Protein AF-A0A0W8CXQ5-F1 (afdb_monomer_lite)

Foldseek 3Di:
DDALLVLVVQQCVQLVVAPVPDGSNPDDDDDDDDPLDDDDPDHHGLVVLVPDDDPDPSSVVSSVSVVVDDDDDDDDDDPPNPPPLVVVLVVLSPDDDPDDAPDPDHDPVNCVVDDSPDVVSVVSVDDDDDPVNCVVDVCCLVPDDDDDDDLLVVLVSQVVSLVVVCVVVVWDKDKDFADDPDDDDPVVVVVQPDCVVCSSRMDIDTPPDDDPD

Structure (mmCIF, N/CA/C/O backbone):
data_AF-A0A0W8CXQ5-F1
#
_entry.id   AF-A0A0W8CXQ5-F1
#
loop_
_atom_site.group_PDB
_atom_site.id
_atom_site.type_symbol
_atom_site.label_atom_id
_atom_site.label_alt_id
_atom_site.label_comp_id
_atom_site.label_asym_id
_atom_site.label_entity_id
_atom_site.label_seq_id
_atom_site.pdbx_PDB_ins_code
_atom_site.Cartn_x
_atom_site.Cartn_y
_atom_site.Cartn_z
_atom_site.occupancy
_atom_site.B_iso_or_equiv
_atom_site.auth_seq_id
_atom_site.auth_comp_id
_atom_site.auth_asym_id
_atom_site.auth_atom_id
_atom_site.pdbx_PDB_model_num
ATOM 1 N N . MET A 1 1 ? 4.035 -2.117 -5.092 1.00 73.56 1 MET A N 1
ATOM 2 C CA . MET A 1 1 ? 5.153 -2.068 -4.117 1.00 73.56 1 MET A CA 1
ATOM 3 C C . MET A 1 1 ? 6.343 -2.938 -4.559 1.00 73.56 1 MET A C 1
ATOM 5 O O . MET A 1 1 ? 6.733 -3.847 -3.843 1.00 73.56 1 MET A O 1
ATOM 9 N N . LEU A 1 2 ? 6.949 -2.677 -5.725 1.00 80.50 2 LEU A N 1
ATOM 10 C CA . LEU A 1 2 ? 8.146 -3.404 -6.180 1.00 80.50 2 LEU A CA 1
ATOM 11 C C . LEU A 1 2 ? 9.314 -2.427 -6.336 1.00 80.50 2 LEU A C 1
ATOM 13 O O . LEU A 1 2 ? 9.165 -1.378 -6.971 1.00 80.50 2 LEU A O 1
ATOM 17 N N . CYS A 1 3 ? 10.457 -2.762 -5.738 1.00 86.19 3 CYS A N 1
ATOM 18 C CA . CYS A 1 3 ? 11.693 -1.998 -5.887 1.00 86.19 3 CYS A CA 1
ATOM 19 C C . CYS A 1 3 ? 12.334 -2.293 -7.254 1.00 86.19 3 CYS A C 1
ATOM 21 O O . CYS A 1 3 ? 12.321 -3.432 -7.719 1.00 86.19 3 CYS A O 1
ATOM 23 N N . SER A 1 4 ? 12.916 -1.284 -7.901 1.00 86.25 4 SER A N 1
ATOM 24 C CA . SER A 1 4 ? 13.545 -1.406 -9.224 1.00 86.25 4 SER A CA 1
ATOM 25 C C . SER A 1 4 ? 14.651 -2.467 -9.275 1.00 86.25 4 SER A C 1
ATOM 27 O O . SER A 1 4 ? 14.767 -3.194 -10.261 1.00 86.25 4 SER A O 1
ATOM 29 N N . ALA A 1 5 ? 15.415 -2.616 -8.189 1.00 88.44 5 ALA A N 1
ATOM 30 C CA . ALA A 1 5 ? 16.475 -3.616 -8.078 1.00 88.44 5 ALA A CA 1
ATOM 31 C C . ALA A 1 5 ? 15.941 -5.058 -8.149 1.00 88.44 5 ALA A C 1
ATOM 33 O O . ALA A 1 5 ? 16.614 -5.937 -8.686 1.00 88.44 5 ALA A O 1
ATOM 34 N N . TYR A 1 6 ? 14.716 -5.304 -7.673 1.00 90.38 6 TYR A N 1
ATOM 35 C CA . TYR A 1 6 ? 14.116 -6.639 -7.722 1.00 90.38 6 TYR A CA 1
ATOM 36 C C . TYR A 1 6 ? 13.826 -7.093 -9.152 1.00 90.38 6 TYR A C 1
ATOM 38 O O . TYR A 1 6 ? 13.984 -8.273 -9.449 1.00 90.38 6 TYR A O 1
ATOM 46 N N . LEU A 1 7 ? 13.451 -6.175 -10.050 1.00 90.56 7 LEU A N 1
ATOM 47 C CA . LEU A 1 7 ? 13.191 -6.527 -11.447 1.00 90.56 7 LEU A CA 1
ATOM 48 C C . LEU A 1 7 ? 14.469 -7.028 -12.139 1.00 90.56 7 LEU A C 1
ATOM 50 O O . LEU A 1 7 ? 14.432 -8.021 -12.863 1.00 90.56 7 LEU A O 1
ATOM 54 N N . LEU A 1 8 ? 15.606 -6.383 -11.863 1.00 92.62 8 LEU A N 1
ATOM 55 C CA . LEU A 1 8 ? 16.913 -6.825 -12.354 1.00 92.62 8 LEU A CA 1
ATOM 56 C C . LEU A 1 8 ? 17.364 -8.136 -11.734 1.00 92.62 8 LEU A C 1
ATOM 58 O O . LEU A 1 8 ? 17.940 -8.969 -12.431 1.00 92.62 8 LEU A O 1
ATOM 62 N N . LEU A 1 9 ? 17.133 -8.309 -10.432 1.00 93.81 9 LEU A N 1
ATOM 63 C CA . LEU A 1 9 ? 17.477 -9.544 -9.743 1.00 93.81 9 LEU A CA 1
ATOM 64 C C . LEU A 1 9 ? 16.698 -10.715 -10.348 1.00 93.81 9 LEU A C 1
ATOM 66 O O . LEU A 1 9 ? 17.294 -11.745 -10.654 1.00 93.81 9 LEU A O 1
ATOM 70 N N . LEU A 1 10 ? 15.395 -10.530 -10.576 1.00 94.44 10 LEU A N 1
ATOM 71 C CA . LEU A 1 10 ? 14.534 -11.521 -11.213 1.00 94.44 10 LEU A CA 1
ATOM 72 C C . LEU A 1 10 ? 15.038 -11.873 -12.616 1.00 94.44 10 LEU A C 1
ATOM 74 O O . LEU A 1 10 ? 15.234 -13.044 -12.928 1.00 94.44 10 LEU A O 1
ATOM 78 N N . ASP A 1 11 ? 15.304 -10.865 -13.443 1.00 95.31 11 ASP A N 1
ATOM 79 C CA . ASP A 1 11 ? 15.821 -11.054 -14.797 1.00 95.31 11 ASP A CA 1
ATOM 80 C C . ASP A 1 11 ? 17.182 -11.763 -14.814 1.00 95.31 11 ASP A C 1
ATOM 82 O O . ASP A 1 11 ? 17.360 -12.741 -15.539 1.00 95.31 11 ASP A O 1
ATOM 86 N N . THR A 1 12 ? 18.117 -11.339 -13.963 1.00 95.19 12 THR A N 1
ATOM 87 C CA . THR A 1 12 ? 19.442 -11.963 -13.824 1.00 95.19 12 THR A CA 1
ATOM 88 C C . THR A 1 12 ? 19.328 -13.428 -13.410 1.00 95.19 12 THR A C 1
ATOM 90 O O . THR A 1 12 ? 19.967 -14.294 -14.008 1.00 95.19 12 THR A O 1
ATOM 93 N N . ARG A 1 13 ? 18.487 -13.730 -12.413 1.00 96.56 13 ARG A N 1
ATOM 94 C CA . ARG A 1 13 ? 18.284 -15.104 -11.936 1.00 96.56 13 ARG A CA 1
ATOM 95 C C . ARG A 1 13 ? 17.663 -15.989 -13.011 1.00 96.56 13 ARG A C 1
ATOM 97 O O . ARG A 1 13 ? 18.140 -17.098 -13.224 1.00 96.56 13 ARG A O 1
ATOM 104 N N . LEU A 1 14 ? 16.655 -15.499 -13.729 1.00 97.12 14 LEU A N 1
ATOM 105 C CA . LEU A 1 14 ? 16.012 -16.273 -14.791 1.00 97.12 14 LEU A CA 1
ATOM 106 C C . LEU A 1 14 ? 16.933 -16.483 -15.999 1.00 97.12 14 LEU A C 1
ATOM 108 O O . LEU A 1 14 ? 16.924 -17.565 -16.585 1.00 97.12 14 LEU A O 1
ATOM 112 N N . ARG A 1 15 ? 17.771 -15.498 -16.342 1.00 97.12 15 ARG A N 1
ATOM 113 C CA . ARG A 1 15 ? 18.807 -15.640 -17.376 1.00 97.12 15 ARG A CA 1
ATOM 114 C C . ARG A 1 15 ? 19.867 -16.677 -17.007 1.00 97.12 15 ARG A C 1
ATOM 116 O O . ARG A 1 15 ? 20.302 -17.411 -17.886 1.00 97.12 15 ARG A O 1
ATOM 123 N N . ALA A 1 16 ? 20.245 -16.762 -15.732 1.00 96.88 16 ALA A N 1
ATOM 124 C CA . ALA A 1 16 ? 21.203 -17.757 -15.252 1.00 96.88 16 ALA A CA 1
ATOM 125 C C . ALA A 1 16 ? 20.648 -19.195 -15.272 1.00 96.88 16 ALA A C 1
ATOM 127 O O . ALA A 1 16 ? 21.409 -20.131 -15.482 1.00 96.88 16 ALA A O 1
ATOM 128 N N . ILE A 1 17 ? 19.341 -19.369 -15.050 1.00 97.00 17 ILE A N 1
ATOM 129 C CA . ILE A 1 17 ? 18.695 -20.692 -14.978 1.00 97.00 17 ILE A CA 1
ATOM 130 C C . ILE A 1 17 ? 18.254 -21.194 -16.359 1.00 97.00 17 ILE A C 1
ATOM 132 O O . ILE A 1 17 ? 18.325 -22.388 -16.633 1.00 97.00 17 ILE A O 1
ATOM 136 N N . TYR A 1 18 ? 17.751 -20.298 -17.212 1.00 96.94 18 TYR A N 1
ATOM 137 C CA . TYR A 1 18 ? 17.162 -20.655 -18.502 1.00 96.94 18 TYR A CA 1
ATOM 138 C C . TYR A 1 18 ? 18.067 -20.220 -19.664 1.00 96.94 18 TYR A C 1
ATOM 140 O O . TYR A 1 18 ? 19.066 -20.870 -19.950 1.00 96.94 18 TYR A O 1
ATOM 148 N N . ARG A 1 19 ? 17.719 -19.136 -20.371 1.00 94.44 19 ARG A N 1
ATOM 149 C CA . ARG A 1 19 ? 18.468 -18.639 -21.536 1.00 94.44 19 ARG A CA 1
ATOM 150 C C . ARG A 1 19 ? 19.158 -17.318 -21.210 1.00 94.44 19 ARG A C 1
ATOM 152 O O . ARG A 1 19 ? 18.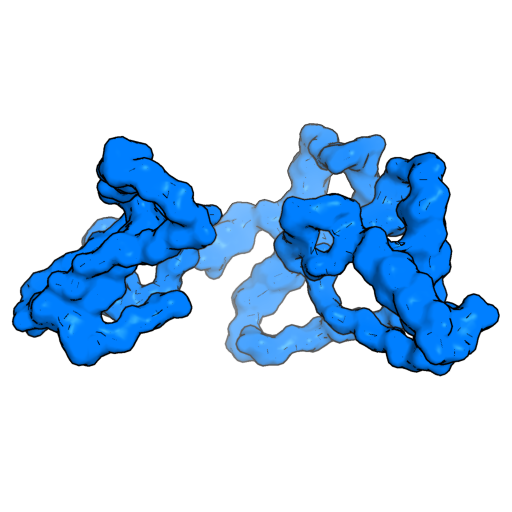498 -16.294 -21.058 1.00 94.44 19 ARG A O 1
ATOM 159 N N . ASN A 1 20 ? 20.485 -17.323 -21.146 1.00 93.62 20 ASN A N 1
ATOM 160 C CA . ASN A 1 20 ? 21.272 -16.164 -20.709 1.00 93.62 20 ASN A CA 1
ATOM 161 C C . ASN A 1 20 ? 21.200 -14.940 -21.649 1.00 93.62 20 ASN A C 1
ATOM 163 O O . ASN A 1 20 ? 21.460 -13.817 -21.216 1.00 93.62 20 ASN A O 1
ATOM 167 N N . ASN A 1 21 ? 20.816 -15.145 -22.909 1.00 94.50 21 ASN A N 1
ATOM 168 C CA . ASN A 1 21 ? 20.779 -14.134 -23.964 1.00 94.50 21 ASN A CA 1
ATOM 169 C C . ASN A 1 21 ? 19.396 -13.497 -24.179 1.00 94.50 21 ASN A C 1
ATOM 171 O O . ASN A 1 21 ? 19.279 -12.547 -24.952 1.00 94.50 21 ASN A O 1
ATOM 175 N N . LEU A 1 22 ? 18.349 -13.989 -23.509 1.00 94.75 22 LEU A N 1
ATOM 176 C CA . LEU A 1 22 ? 16.989 -13.460 -23.630 1.00 94.75 22 LEU A CA 1
ATOM 177 C C . LEU A 1 22 ? 16.539 -12.800 -22.321 1.00 94.75 22 LEU A C 1
ATOM 179 O O . LEU A 1 22 ? 16.846 -13.325 -21.250 1.00 94.75 22 LEU A O 1
ATOM 183 N N . PRO A 1 23 ? 15.772 -11.691 -22.364 1.00 94.12 23 PRO A N 1
ATOM 184 C CA . PRO A 1 23 ? 15.159 -11.123 -21.164 1.00 94.12 23 PRO A CA 1
ATOM 185 C C . PRO A 1 23 ? 14.386 -12.185 -20.376 1.00 94.12 23 PRO A C 1
ATOM 187 O O . PRO A 1 23 ? 13.691 -13.017 -20.963 1.00 94.12 23 PRO A O 1
ATOM 190 N N . PHE A 1 24 ? 14.540 -12.170 -19.055 1.00 96.44 24 PHE A N 1
ATOM 191 C CA . PHE A 1 24 ? 13.935 -13.108 -18.111 1.00 96.44 24 PHE A CA 1
ATOM 192 C C . PHE A 1 24 ? 14.131 -14.582 -18.494 1.00 96.44 24 PHE A C 1
ATOM 194 O O . PHE A 1 24 ? 13.256 -15.418 -18.268 1.00 96.44 24 PHE A O 1
ATOM 201 N N . GLY A 1 25 ? 15.260 -14.925 -19.119 1.00 96.69 25 GLY A N 1
ATOM 202 C CA . GLY A 1 25 ? 15.525 -16.302 -19.522 1.00 96.69 25 GLY A CA 1
ATOM 203 C C . GLY A 1 25 ? 14.651 -16.801 -20.677 1.00 96.69 25 GLY A C 1
ATOM 204 O O . GLY A 1 25 ? 14.535 -18.011 -20.866 1.00 96.69 25 GLY A O 1
ATOM 205 N N . GLY A 1 26 ? 14.002 -15.898 -21.421 1.00 96.06 26 GLY A N 1
ATOM 206 C CA . GLY A 1 26 ? 13.018 -16.233 -22.455 1.00 96.06 26 GLY A CA 1
ATOM 207 C C . GLY A 1 26 ? 11.622 -16.552 -21.910 1.00 96.06 26 GLY A C 1
ATOM 208 O O . GLY A 1 26 ? 10.801 -17.105 -22.638 1.00 96.06 26 GLY A O 1
ATOM 209 N N . ARG A 1 27 ? 11.344 -16.241 -20.638 1.00 95.62 27 ARG A N 1
ATOM 210 C CA . ARG A 1 27 ? 10.014 -16.395 -20.039 1.00 95.62 27 ARG A CA 1
ATOM 211 C C . ARG A 1 27 ? 9.157 -15.160 -20.296 1.00 95.62 27 ARG A C 1
ATOM 213 O O . ARG A 1 27 ? 9.635 -14.032 -20.197 1.00 95.62 27 ARG A O 1
ATOM 220 N N . SER A 1 28 ? 7.874 -15.381 -20.559 1.00 93.81 28 SER A N 1
ATOM 221 C CA . SER A 1 28 ? 6.883 -14.309 -20.563 1.00 93.81 28 SER A CA 1
ATOM 222 C C . SER A 1 28 ? 6.648 -13.828 -19.135 1.00 93.81 28 SER A C 1
ATOM 224 O O . SER A 1 28 ? 6.375 -14.631 -18.244 1.00 93.81 28 SER A O 1
ATOM 226 N N . VAL A 1 29 ? 6.750 -12.518 -18.919 1.00 93.38 29 VAL A N 1
ATOM 227 C CA . VAL A 1 29 ? 6.526 -11.886 -17.616 1.00 93.38 29 VAL A CA 1
ATOM 228 C C . VAL A 1 29 ? 5.371 -10.908 -17.743 1.00 93.38 29 VAL A C 1
ATOM 230 O O . VAL A 1 29 ? 5.378 -10.047 -18.620 1.00 93.38 29 VAL A O 1
ATOM 233 N N . ILE A 1 30 ? 4.397 -11.027 -16.844 1.00 93.50 30 ILE A N 1
ATOM 234 C CA . ILE A 1 30 ? 3.282 -10.090 -16.717 1.00 93.50 30 ILE A CA 1
ATOM 235 C C . ILE A 1 30 ? 3.437 -9.380 -15.377 1.00 93.50 30 ILE A C 1
ATOM 237 O O . ILE A 1 30 ? 3.476 -10.018 -14.326 1.00 93.50 30 ILE A O 1
ATOM 241 N N . LEU A 1 31 ? 3.541 -8.054 -15.420 1.00 90.56 31 LEU A N 1
ATOM 242 C CA . LEU A 1 31 ? 3.528 -7.212 -14.230 1.00 90.56 31 LEU A CA 1
ATOM 243 C C . LEU A 1 31 ? 2.123 -6.633 -14.073 1.00 90.56 31 LEU A C 1
ATOM 245 O O . LEU A 1 31 ? 1.661 -5.892 -14.934 1.00 90.56 31 LEU A O 1
ATOM 249 N N . CYS A 1 32 ? 1.459 -6.962 -12.968 1.00 90.94 32 CYS A N 1
ATOM 250 C CA . CYS A 1 32 ? 0.137 -6.447 -12.633 1.00 90.94 32 CYS A CA 1
ATOM 251 C C . CYS A 1 32 ? 0.190 -5.741 -11.278 1.00 90.94 32 CYS A C 1
ATOM 253 O O . CYS A 1 32 ? 0.787 -6.244 -10.324 1.00 90.94 32 CYS A O 1
ATOM 255 N N . GLY A 1 33 ? -0.429 -4.570 -11.188 1.00 88.81 33 GLY A N 1
ATOM 256 C CA . GLY A 1 33 ? -0.499 -3.813 -9.950 1.00 88.81 33 GLY A CA 1
ATOM 257 C C . GLY A 1 33 ? -0.968 -2.384 -10.164 1.00 88.81 33 GLY A C 1
ATOM 258 O O . GLY A 1 33 ? -1.279 -1.968 -11.276 1.00 88.81 33 GLY A O 1
ATOM 259 N N . ASP A 1 34 ? -0.987 -1.634 -9.069 1.00 87.19 34 ASP A N 1
ATOM 260 C CA . ASP A 1 34 ? -1.370 -0.230 -9.040 1.00 87.19 34 ASP A CA 1
ATOM 261 C C . ASP A 1 34 ? -0.195 0.607 -8.513 1.00 87.19 34 ASP A C 1
ATOM 263 O O . ASP A 1 34 ? 0.264 0.430 -7.381 1.00 87.19 34 ASP A O 1
ATOM 267 N N . PHE A 1 35 ? 0.328 1.496 -9.360 1.00 80.44 35 PHE A N 1
ATOM 268 C CA . PHE A 1 35 ? 1.480 2.346 -9.042 1.00 80.44 35 PHE A CA 1
ATOM 269 C C . PHE A 1 35 ? 1.125 3.566 -8.181 1.00 80.44 35 PHE A C 1
ATOM 271 O O . PHE A 1 35 ? 2.042 4.259 -7.741 1.00 80.44 35 PHE A O 1
ATOM 278 N N . LEU A 1 36 ? -0.165 3.800 -7.914 1.00 79.88 36 LEU A N 1
ATOM 279 C CA . LEU A 1 36 ? -0.647 4.799 -6.954 1.00 79.88 36 LEU A CA 1
ATOM 280 C C . LEU A 1 36 ? -0.754 4.250 -5.522 1.00 79.88 36 LEU A C 1
ATOM 282 O O . LEU A 1 36 ? -1.131 4.978 -4.607 1.00 79.88 36 LEU A O 1
ATOM 286 N N . GLN A 1 37 ? -0.422 2.975 -5.309 1.00 76.88 37 GLN A N 1
ATOM 287 C CA . GLN A 1 37 ? -0.338 2.389 -3.972 1.00 76.88 37 GLN A CA 1
ATOM 288 C C . GLN A 1 37 ? 0.817 2.982 -3.152 1.00 76.88 37 GLN A C 1
ATOM 290 O O . GLN A 1 37 ? 1.660 3.732 -3.650 1.00 76.88 37 GLN A O 1
ATOM 295 N N . LEU A 1 38 ? 0.873 2.586 -1.876 1.00 79.94 38 LEU A N 1
ATOM 296 C CA . LEU A 1 38 ? 1.955 2.934 -0.962 1.00 79.94 38 LEU A CA 1
ATOM 297 C C . LEU A 1 38 ? 3.333 2.722 -1.605 1.00 79.94 38 LEU A C 1
ATOM 299 O O . LEU A 1 38 ? 3.576 1.776 -2.368 1.00 79.94 38 LEU A O 1
ATOM 303 N N . LYS A 1 39 ? 4.248 3.635 -1.271 1.00 78.50 39 LYS A N 1
ATOM 304 C CA . LYS A 1 39 ? 5.639 3.567 -1.715 1.00 78.50 39 LYS A CA 1
ATOM 305 C C . LYS A 1 39 ? 6.279 2.264 -1.234 1.00 78.50 39 LYS A C 1
ATOM 307 O O . LYS A 1 39 ? 5.847 1.648 -0.264 1.00 78.50 39 LYS A O 1
ATOM 312 N N . VAL A 1 40 ? 7.338 1.853 -1.925 1.00 82.81 40 VAL A N 1
ATOM 313 C CA . VAL A 1 40 ? 8.184 0.758 -1.441 1.00 82.81 40 VAL A CA 1
ATOM 314 C C . VAL A 1 40 ? 8.757 1.120 -0.072 1.00 82.81 40 VAL A C 1
ATOM 316 O O . VAL A 1 40 ? 9.137 2.267 0.154 1.00 82.81 40 VAL A O 1
ATOM 319 N N . THR A 1 41 ? 8.820 0.142 0.828 1.00 82.00 41 THR A N 1
ATOM 320 C CA . THR A 1 41 ? 9.378 0.317 2.178 1.00 82.00 41 THR A CA 1
ATOM 321 C C . THR A 1 41 ? 10.886 0.551 2.156 1.00 82.00 41 THR A C 1
ATOM 323 O O . THR A 1 41 ? 11.422 1.193 3.050 1.00 82.00 41 THR A O 1
ATOM 326 N N . SER A 1 42 ? 11.575 0.055 1.125 1.00 81.44 42 SER A N 1
ATOM 327 C CA . SER A 1 42 ? 13.005 0.264 0.916 1.00 81.44 42 SER A CA 1
ATOM 328 C C . SER A 1 42 ? 13.355 0.298 -0.573 1.00 81.44 42 SER A C 1
ATOM 330 O O . SER A 1 42 ? 12.728 -0.372 -1.402 1.00 81.44 42 SER A O 1
ATOM 332 N N . GLY A 1 43 ? 14.381 1.081 -0.906 1.00 84.69 43 GLY A N 1
ATOM 333 C CA . GLY A 1 43 ? 14.888 1.259 -2.262 1.00 84.69 43 GLY A CA 1
ATOM 334 C C . GLY A 1 43 ? 14.061 2.219 -3.121 1.00 84.69 43 GLY A C 1
ATOM 335 O O . GLY A 1 43 ? 13.323 3.071 -2.631 1.00 84.69 43 GLY A O 1
ATOM 336 N N . ILE A 1 44 ? 14.223 2.101 -4.439 1.00 85.25 44 ILE A N 1
ATOM 337 C CA . ILE A 1 44 ? 13.585 2.983 -5.421 1.00 85.25 44 ILE A CA 1
ATOM 338 C C . ILE A 1 44 ? 12.364 2.276 -6.003 1.00 85.25 44 ILE A C 1
ATOM 340 O O . ILE A 1 44 ? 12.466 1.166 -6.523 1.00 85.25 44 ILE A O 1
ATOM 344 N N . ALA A 1 45 ? 11.200 2.924 -5.934 1.00 85.75 45 ALA A N 1
ATOM 345 C CA . ALA A 1 45 ? 9.981 2.403 -6.544 1.00 85.75 45 ALA A CA 1
ATOM 346 C C . ALA A 1 45 ? 10.154 2.240 -8.060 1.00 85.75 45 ALA A C 1
ATOM 348 O O . ALA A 1 45 ? 10.692 3.123 -8.729 1.00 85.75 45 ALA A O 1
ATOM 349 N N . LEU A 1 46 ? 9.639 1.142 -8.614 1.00 84.50 46 LEU A N 1
ATOM 350 C CA . LEU A 1 46 ? 9.794 0.831 -10.034 1.00 84.50 46 LEU A CA 1
ATOM 351 C C . LEU A 1 46 ? 9.294 1.955 -10.965 1.00 84.50 46 LEU A C 1
ATOM 353 O O . LEU A 1 46 ? 9.978 2.292 -11.922 1.00 84.50 46 LEU A O 1
ATOM 357 N N . CYS A 1 47 ? 8.159 2.594 -10.666 1.00 81.25 47 CYS A N 1
ATOM 358 C CA . CYS A 1 47 ? 7.651 3.721 -11.461 1.00 81.25 47 CYS A CA 1
ATOM 359 C C . CYS A 1 47 ? 8.550 4.969 -11.382 1.00 81.25 47 CYS A C 1
ATOM 361 O O . CYS A 1 47 ? 8.701 5.667 -12.388 1.00 81.25 47 CYS A O 1
ATOM 363 N N . LYS A 1 48 ? 9.215 5.205 -10.235 1.00 81.81 48 LYS A N 1
ATOM 364 C CA . LYS A 1 48 ? 10.152 6.328 -10.035 1.00 81.81 48 LYS A CA 1
ATOM 365 C C . LYS A 1 48 ? 11.303 6.295 -11.031 1.00 81.81 48 LYS A C 1
ATOM 367 O O . LYS A 1 48 ? 11.802 7.345 -11.436 1.00 81.81 48 LYS A O 1
ATOM 372 N N . MET A 1 49 ? 11.646 5.107 -11.525 1.00 83.00 49 MET A N 1
ATOM 373 C CA . MET A 1 49 ? 12.684 4.939 -12.527 1.00 83.00 49 MET A CA 1
ATOM 374 C C . MET A 1 49 ? 12.463 5.729 -13.804 1.00 83.00 49 MET A C 1
ATOM 376 O O . MET A 1 49 ? 13.454 6.070 -14.436 1.00 83.00 49 MET A O 1
ATOM 380 N N . PHE A 1 50 ? 11.234 6.044 -14.203 1.00 80.31 50 PHE A N 1
ATOM 381 C CA . PHE A 1 50 ? 11.010 6.784 -15.447 1.00 80.31 50 PHE A CA 1
ATOM 382 C C . PHE A 1 50 ? 11.257 8.282 -15.341 1.00 80.31 50 PHE A C 1
ATOM 384 O O . PHE A 1 50 ? 11.415 8.936 -16.376 1.00 80.31 50 PHE A O 1
ATOM 391 N N . TYR A 1 51 ? 11.270 8.818 -14.124 1.00 78.50 51 TYR A N 1
ATOM 392 C CA . TYR A 1 51 ? 11.285 10.257 -13.908 1.00 78.50 51 TYR A CA 1
ATOM 393 C C . TYR A 1 51 ? 12.326 10.768 -12.929 1.00 78.50 51 TYR A C 1
ATOM 395 O O . TYR A 1 51 ? 12.513 11.974 -12.860 1.00 78.50 51 TYR A O 1
ATOM 403 N N . MET A 1 52 ? 13.031 9.890 -12.223 1.00 77.88 52 MET A N 1
ATOM 404 C CA . MET A 1 52 ? 14.212 10.304 -11.474 1.00 77.88 52 MET A CA 1
ATOM 405 C C . MET A 1 52 ? 15.417 10.521 -12.389 1.00 77.88 52 MET A C 1
ATOM 407 O O . MET A 1 52 ? 15.641 9.751 -13.330 1.00 77.88 52 MET A O 1
ATOM 411 N N . ASP A 1 53 ? 16.263 11.475 -12.029 1.00 80.62 53 ASP A N 1
ATOM 412 C CA . ASP A 1 53 ? 17.622 11.533 -12.548 1.00 80.62 53 ASP A CA 1
ATOM 413 C C . ASP A 1 53 ? 18.500 10.542 -11.787 1.00 80.62 53 ASP A C 1
ATOM 415 O O . ASP A 1 53 ? 18.460 10.429 -10.561 1.00 80.62 53 ASP A O 1
ATOM 419 N N . THR A 1 54 ? 19.266 9.738 -12.519 1.00 81.25 54 THR A N 1
ATOM 420 C CA . THR A 1 54 ? 20.181 8.774 -11.912 1.00 81.25 54 THR A CA 1
ATOM 421 C C . THR A 1 54 ? 21.345 8.482 -12.836 1.00 81.25 54 THR A C 1
ATOM 423 O O . THR A 1 54 ? 21.174 8.317 -14.043 1.00 81.25 54 THR A O 1
ATOM 426 N N . ARG A 1 55 ? 22.535 8.387 -12.244 1.00 84.38 55 ARG A N 1
ATOM 427 C CA . ARG A 1 55 ? 23.759 7.920 -12.908 1.00 84.38 55 ARG A CA 1
ATOM 428 C C . ARG A 1 55 ? 24.097 6.469 -12.552 1.00 84.38 55 ARG A C 1
ATOM 430 O O . ARG A 1 55 ? 25.102 5.943 -13.011 1.00 84.38 55 ARG A O 1
ATOM 437 N N . SER A 1 56 ? 23.278 5.814 -11.724 1.00 88.75 56 SER A N 1
ATOM 438 C CA . SER A 1 56 ? 23.520 4.431 -11.309 1.00 88.75 56 SER A CA 1
ATOM 439 C C . SER A 1 56 ? 23.295 3.479 -12.482 1.00 88.75 56 SER A C 1
ATOM 441 O O . SER A 1 56 ? 22.188 3.393 -13.013 1.00 88.75 56 SER A O 1
ATOM 443 N N . SER A 1 57 ? 24.329 2.721 -12.852 1.00 88.31 57 SER A N 1
ATOM 444 C CA . SER A 1 57 ? 24.275 1.721 -13.928 1.00 88.31 57 SER A CA 1
ATOM 445 C C . SER A 1 57 ? 23.194 0.663 -13.691 1.00 88.31 57 SER A C 1
ATOM 447 O O . SER A 1 57 ? 22.459 0.307 -14.615 1.00 88.31 57 SER A O 1
ATOM 449 N N . ALA A 1 58 ? 23.040 0.212 -12.442 1.00 87.06 58 ALA A N 1
ATOM 450 C CA . ALA A 1 58 ? 21.968 -0.690 -12.043 1.00 87.06 58 ALA A CA 1
ATOM 451 C C . ALA A 1 58 ? 20.605 -0.046 -12.320 1.00 87.06 58 ALA A C 1
ATOM 453 O O . ALA A 1 58 ? 19.785 -0.608 -13.034 1.00 87.06 58 ALA A O 1
ATOM 454 N N . GLN A 1 59 ? 20.372 1.178 -11.856 1.00 87.56 59 GLN A N 1
ATOM 455 C CA . GLN A 1 59 ? 19.089 1.845 -12.072 1.00 87.56 59 GLN A CA 1
ATOM 456 C C . GLN A 1 59 ? 18.815 2.102 -13.567 1.00 87.56 59 GLN A C 1
ATOM 458 O O . GLN A 1 59 ? 17.716 1.830 -14.051 1.00 87.56 59 GLN A O 1
ATOM 463 N N . LEU A 1 60 ? 19.818 2.511 -14.346 1.00 89.94 60 LEU A N 1
ATOM 464 C CA . LEU A 1 60 ? 19.698 2.650 -15.803 1.00 89.94 60 LEU A CA 1
ATOM 465 C C . LEU A 1 60 ? 19.336 1.322 -16.490 1.00 89.94 60 LEU A C 1
ATOM 467 O O . LEU A 1 60 ? 18.477 1.301 -17.373 1.00 89.94 60 LEU A O 1
ATOM 471 N N .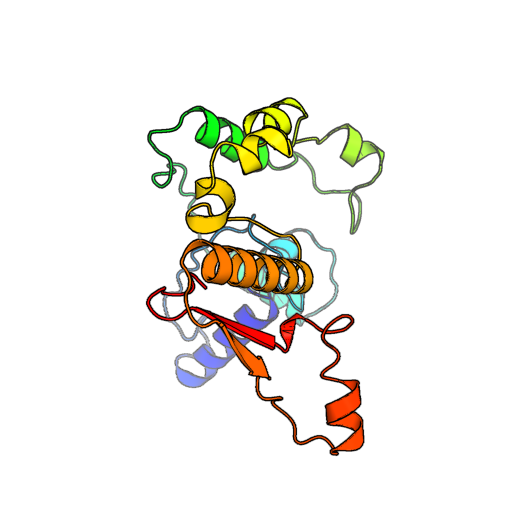 SER A 1 61 ? 19.910 0.209 -16.033 1.00 91.00 61 SER A N 1
ATOM 472 C CA . SER A 1 61 ? 19.580 -1.132 -16.531 1.00 91.00 61 SER A CA 1
ATOM 473 C C . SER A 1 61 ? 18.149 -1.536 -16.169 1.00 91.00 61 SER A C 1
ATOM 475 O O . SER A 1 61 ? 17.421 -2.044 -17.022 1.00 91.00 61 SER A O 1
ATOM 477 N N . ALA A 1 62 ? 17.707 -1.262 -14.934 1.00 91.06 62 ALA A N 1
ATOM 478 C CA . ALA A 1 62 ? 16.332 -1.527 -14.500 1.00 91.06 62 ALA A CA 1
ATOM 479 C C . ALA A 1 62 ? 15.330 -0.737 -15.349 1.00 91.06 62 ALA A C 1
ATOM 481 O O . ALA A 1 62 ? 14.325 -1.290 -15.794 1.00 91.06 62 ALA A O 1
ATOM 482 N N . ARG A 1 63 ? 15.629 0.542 -15.626 1.00 91.00 63 ARG A N 1
ATOM 483 C CA . ARG A 1 63 ? 14.837 1.391 -16.526 1.00 91.00 63 ARG A CA 1
ATOM 484 C C . ARG A 1 63 ? 14.763 0.780 -17.923 1.00 91.00 63 ARG A C 1
ATOM 486 O O . ARG A 1 63 ? 13.668 0.664 -18.463 1.00 91.00 63 ARG A O 1
ATOM 493 N N . ALA A 1 64 ? 15.896 0.390 -18.506 1.00 91.69 64 ALA A N 1
ATOM 494 C CA . ALA A 1 64 ? 15.941 -0.194 -19.846 1.00 91.69 64 ALA A CA 1
ATOM 495 C C . ALA A 1 64 ? 15.140 -1.502 -19.939 1.00 91.69 64 ALA A C 1
ATOM 497 O O . ALA A 1 64 ? 14.411 -1.706 -20.906 1.00 91.69 64 ALA A O 1
ATOM 498 N N . LEU A 1 65 ? 15.229 -2.357 -18.917 1.00 92.69 65 LEU A N 1
ATOM 499 C CA . LEU A 1 65 ? 14.449 -3.589 -18.829 1.00 92.69 65 LEU A CA 1
ATOM 500 C C . LEU A 1 65 ? 12.950 -3.298 -18.688 1.00 92.69 65 LEU A C 1
ATOM 502 O O . LEU A 1 65 ? 12.143 -3.885 -19.404 1.00 92.69 65 LEU A O 1
ATOM 506 N N . PHE A 1 66 ? 12.574 -2.363 -17.813 1.00 92.00 66 PHE A N 1
ATOM 507 C CA . PHE A 1 66 ? 11.170 -2.040 -17.572 1.00 92.00 66 PHE A CA 1
ATOM 508 C C . PHE A 1 66 ? 10.492 -1.391 -18.791 1.00 92.00 66 PHE A C 1
ATOM 510 O O . PHE A 1 66 ? 9.315 -1.633 -19.035 1.00 92.00 66 PHE A O 1
ATOM 517 N N . ARG A 1 67 ? 11.240 -0.656 -19.630 1.00 91.88 67 ARG A N 1
ATOM 518 C CA . ARG A 1 67 ? 10.741 -0.116 -20.914 1.00 91.88 67 ARG A CA 1
ATOM 519 C C . ARG A 1 67 ? 10.314 -1.180 -21.923 1.00 91.88 67 ARG A C 1
ATOM 521 O O . ARG A 1 67 ? 9.628 -0.836 -22.877 1.00 91.88 67 ARG A O 1
ATOM 528 N N . LYS A 1 68 ? 10.732 -2.438 -21.753 1.00 91.69 68 LYS A N 1
ATOM 529 C CA . LYS A 1 68 ? 10.373 -3.527 -22.674 1.00 91.69 68 LYS A CA 1
ATOM 530 C C . LYS A 1 68 ? 8.945 -4.033 -22.477 1.00 91.69 68 LYS A C 1
ATOM 532 O O . LYS A 1 68 ? 8.447 -4.760 -23.329 1.00 91.69 68 LYS A O 1
ATOM 537 N N . PHE A 1 69 ? 8.303 -3.691 -21.361 1.00 92.62 69 PHE A N 1
ATOM 538 C CA . PHE A 1 69 ? 6.933 -4.105 -21.095 1.00 92.62 69 PHE A CA 1
ATOM 539 C C . PHE A 1 69 ? 5.952 -3.286 -21.930 1.00 92.62 69 PHE A C 1
ATOM 541 O O . PHE A 1 69 ? 6.053 -2.063 -22.009 1.00 92.62 69 PHE A O 1
ATOM 548 N N . GLN A 1 70 ? 4.974 -3.972 -22.515 1.00 94.19 70 GLN A N 1
ATOM 549 C CA . GLN A 1 70 ? 3.771 -3.324 -23.016 1.00 94.19 70 GLN A CA 1
ATOM 550 C C . GLN A 1 70 ? 2.859 -2.992 -21.834 1.00 94.19 70 GLN A C 1
ATOM 552 O O . GLN A 1 70 ? 2.665 -3.820 -20.942 1.00 94.19 70 GLN A O 1
ATOM 557 N N . THR A 1 71 ? 2.307 -1.783 -21.834 1.00 90.88 71 THR A N 1
ATOM 558 C CA . THR A 1 71 ? 1.466 -1.285 -20.743 1.00 90.88 71 THR A CA 1
ATOM 559 C C . THR A 1 71 ? 0.008 -1.290 -21.170 1.00 90.88 71 THR A C 1
ATOM 561 O O . THR A 1 71 ? -0.335 -0.714 -22.199 1.00 90.88 71 THR A O 1
ATOM 564 N N . TYR A 1 72 ? -0.844 -1.881 -20.337 1.00 92.81 72 TYR A N 1
ATOM 565 C CA . TYR A 1 72 ? -2.294 -1.881 -20.500 1.00 92.81 72 TYR A CA 1
ATOM 566 C C . TYR A 1 72 ? -2.934 -1.304 -19.238 1.00 92.81 72 TYR A C 1
ATOM 568 O O . TYR A 1 72 ? -2.577 -1.692 -18.125 1.00 92.81 72 TYR A O 1
ATOM 576 N N . PHE A 1 73 ? -3.865 -0.365 -19.409 1.00 90.25 73 PHE A N 1
ATOM 577 C CA . PHE A 1 73 ? -4.584 0.266 -18.305 1.00 90.25 73 PHE A CA 1
ATOM 578 C C . PHE A 1 73 ? -5.981 -0.338 -18.180 1.00 90.25 73 PHE A C 1
ATOM 580 O O . PHE A 1 73 ? -6.748 -0.339 -19.139 1.00 90.25 73 PHE A O 1
ATOM 587 N N . LEU A 1 74 ? -6.316 -0.824 -16.984 1.00 90.12 74 LEU A N 1
ATOM 588 C CA . LEU A 1 74 ? -7.681 -1.207 -16.633 1.00 90.12 74 LEU A CA 1
ATOM 589 C C . LEU A 1 74 ? -8.415 0.037 -16.127 1.00 90.12 74 LEU A C 1
ATOM 591 O O . LEU A 1 74 ? -7.975 0.659 -15.160 1.00 90.12 74 LEU A O 1
ATOM 595 N N . THR A 1 75 ? -9.506 0.408 -16.791 1.00 85.81 75 THR A N 1
ATOM 596 C CA . THR A 1 75 ? -10.237 1.659 -16.524 1.00 85.81 75 THR A CA 1
ATOM 597 C C . THR A 1 75 ? -11.527 1.457 -15.736 1.00 85.81 75 THR A C 1
ATOM 599 O O . THR A 1 75 ? -12.039 2.411 -15.162 1.00 85.81 75 THR A O 1
ATOM 602 N N . GLN A 1 76 ? -12.045 0.229 -15.665 1.00 86.50 76 GLN A N 1
ATOM 603 C CA . GLN A 1 76 ? -13.279 -0.082 -14.943 1.00 86.50 76 GLN A CA 1
ATOM 604 C C . GLN A 1 76 ? -12.980 -0.570 -13.519 1.00 86.50 76 GLN A C 1
ATOM 606 O O . GLN A 1 76 ? -12.240 -1.535 -13.318 1.00 86.50 76 GLN A O 1
ATOM 611 N N . GLN A 1 77 ? -13.571 0.092 -12.520 1.00 86.06 77 GLN A N 1
ATOM 612 C CA . GLN A 1 77 ? -13.489 -0.296 -11.111 1.00 86.06 77 GLN A CA 1
ATOM 613 C C . GLN A 1 77 ? -14.759 -1.041 -10.692 1.00 86.06 77 GLN A C 1
ATOM 615 O O . GLN A 1 77 ? -15.829 -0.450 -10.582 1.00 86.06 77 GLN A O 1
ATOM 620 N N . HIS A 1 78 ? -14.628 -2.325 -10.366 1.00 89.75 78 HIS A N 1
ATOM 621 C CA . HIS A 1 78 ? -15.772 -3.151 -9.968 1.00 89.75 78 HIS A CA 1
ATOM 622 C C . HIS A 1 78 ? -16.003 -3.206 -8.453 1.00 89.75 78 HIS A C 1
ATOM 624 O O . HIS A 1 78 ? -17.113 -3.499 -8.019 1.00 89.75 78 HIS A O 1
ATOM 630 N N . ARG A 1 79 ? -14.991 -2.888 -7.625 1.00 87.44 79 ARG A N 1
ATOM 631 C CA . ARG A 1 79 ? -15.090 -3.022 -6.155 1.00 87.44 79 ARG A CA 1
ATOM 632 C C . ARG A 1 79 ? -16.213 -2.178 -5.543 1.00 87.44 79 ARG A C 1
ATOM 634 O O . ARG A 1 79 ? -16.830 -2.598 -4.576 1.00 87.44 79 ARG A O 1
ATOM 641 N N . ALA A 1 80 ? -16.439 -0.994 -6.099 1.00 86.38 80 ALA A N 1
ATOM 642 C CA . ALA A 1 80 ? -17.435 -0.031 -5.642 1.00 86.38 80 ALA A CA 1
ATOM 643 C C . ALA A 1 80 ? -18.360 0.387 -6.795 1.00 86.38 80 ALA A C 1
ATOM 645 O O . ALA A 1 80 ? -18.726 1.556 -6.917 1.00 86.38 80 ALA A O 1
ATOM 646 N N . ALA A 1 81 ? -18.698 -0.560 -7.680 1.00 88.44 81 ALA A N 1
ATOM 647 C CA . ALA A 1 81 ? -19.459 -0.297 -8.905 1.00 88.44 81 ALA A CA 1
ATOM 648 C C . ALA A 1 81 ? -20.822 0.379 -8.649 1.00 88.44 81 ALA A C 1
ATOM 650 O O . ALA A 1 81 ? -21.306 1.138 -9.481 1.00 88.44 81 ALA A O 1
ATOM 651 N N . SER A 1 82 ? -21.418 0.140 -7.481 1.00 92.25 82 SER A N 1
ATOM 652 C CA . SER A 1 82 ? -22.718 0.680 -7.076 1.00 92.25 82 SER A CA 1
ATOM 653 C C . SER A 1 82 ? -22.653 2.001 -6.301 1.00 92.25 82 SER A C 1
ATOM 655 O O . SER A 1 82 ? -23.701 2.514 -5.923 1.00 92.25 82 SER A O 1
ATOM 657 N N . CYS A 1 83 ? -21.464 2.561 -6.040 1.00 89.44 83 CYS A N 1
ATOM 658 C CA . CYS A 1 83 ? -21.305 3.780 -5.242 1.00 89.44 83 CYS A CA 1
ATOM 659 C C . CYS A 1 83 ? -20.709 4.929 -6.079 1.00 89.44 83 CYS A C 1
ATOM 661 O O . CYS A 1 83 ? -19.481 5.055 -6.157 1.00 89.44 83 CYS A O 1
ATOM 663 N N . PRO A 1 84 ? -21.549 5.800 -6.679 1.00 87.50 84 PRO A N 1
ATOM 664 C CA . PRO A 1 84 ? -21.084 6.905 -7.521 1.00 87.50 84 PRO A CA 1
ATOM 665 C C . PRO A 1 84 ? -20.157 7.881 -6.788 1.00 87.50 84 PRO A C 1
ATOM 667 O O . PRO A 1 84 ? -19.169 8.339 -7.353 1.00 87.50 84 PRO A O 1
ATOM 670 N N . ILE A 1 85 ? -20.430 8.156 -5.507 1.00 85.06 85 ILE A N 1
ATOM 671 C CA . ILE A 1 85 ? -19.607 9.055 -4.681 1.00 85.06 85 ILE A CA 1
ATOM 672 C C . ILE A 1 85 ? -18.199 8.477 -4.506 1.00 85.06 85 ILE A C 1
ATOM 674 O O . ILE A 1 85 ? -17.205 9.176 -4.699 1.00 85.06 85 ILE A O 1
ATOM 678 N N . GLN A 1 86 ? -18.092 7.184 -4.188 1.00 86.00 86 GLN A N 1
ATOM 679 C CA . GLN A 1 86 ? -16.794 6.532 -4.032 1.00 86.00 86 GLN A CA 1
ATOM 680 C C . GLN A 1 86 ? -16.021 6.485 -5.355 1.00 86.00 86 GLN A C 1
ATOM 682 O O . GLN A 1 86 ? -14.804 6.669 -5.341 1.00 86.00 86 GLN A O 1
ATOM 687 N N . GLN A 1 87 ? -16.699 6.267 -6.485 1.00 87.25 87 GLN A N 1
ATOM 688 C CA . GLN A 1 87 ? -16.067 6.309 -7.807 1.00 87.25 87 GLN A CA 1
ATOM 689 C C . GLN A 1 87 ? -15.515 7.699 -8.121 1.00 87.25 87 GLN A C 1
ATOM 691 O O . GLN A 1 87 ? -14.322 7.815 -8.393 1.00 87.25 87 GLN A O 1
ATOM 696 N N . ALA A 1 88 ? -16.326 8.749 -7.965 1.00 84.19 88 ALA A N 1
ATOM 697 C CA . ALA A 1 88 ? -15.903 10.129 -8.200 1.00 84.19 88 ALA A CA 1
ATOM 698 C C . ALA A 1 88 ? -14.714 10.538 -7.306 1.00 84.19 88 ALA A C 1
ATOM 700 O O . ALA A 1 88 ? -13.759 11.176 -7.762 1.00 84.19 88 ALA A O 1
ATOM 701 N N . ASN A 1 89 ? -14.726 10.117 -6.037 1.00 85.69 89 ASN A N 1
ATOM 702 C CA . ASN A 1 89 ? -13.618 10.352 -5.109 1.00 85.69 89 ASN A CA 1
ATOM 703 C C . ASN A 1 89 ? -12.342 9.617 -5.526 1.00 85.69 89 ASN A C 1
ATOM 705 O O . ASN A 1 89 ? -11.254 10.193 -5.491 1.00 85.69 89 ASN A O 1
ATOM 709 N N . LEU A 1 90 ? -12.456 8.346 -5.923 1.00 84.88 90 LEU A N 1
ATOM 710 C CA . LEU A 1 90 ? -11.315 7.568 -6.398 1.00 84.88 90 LEU A CA 1
ATOM 711 C C . LEU A 1 90 ? -10.738 8.160 -7.683 1.00 84.88 90 LEU A C 1
ATOM 713 O O . LEU A 1 90 ? -9.521 8.275 -7.781 1.00 84.88 90 LEU A O 1
ATOM 717 N N . GLU A 1 91 ? -11.571 8.559 -8.639 1.00 84.50 91 GLU A N 1
ATOM 718 C CA . GLU A 1 91 ? -11.130 9.214 -9.874 1.00 84.50 91 GLU A CA 1
ATOM 719 C C . GLU A 1 91 ? -10.375 10.512 -9.576 1.00 84.50 91 GLU A C 1
ATOM 721 O O . GLU A 1 91 ? -9.250 10.684 -10.047 1.00 84.50 91 GLU A O 1
ATOM 726 N N . SER A 1 92 ? -10.926 11.359 -8.700 1.00 82.88 92 SER A N 1
ATOM 727 C CA . SER A 1 92 ? -10.293 12.615 -8.269 1.00 82.88 92 SER A CA 1
ATOM 728 C C . SER A 1 92 ? -8.922 12.381 -7.622 1.00 82.88 92 SER A C 1
ATOM 730 O O . SER A 1 92 ? -7.937 13.033 -7.968 1.00 82.88 92 SER A O 1
ATOM 732 N N . CYS A 1 93 ? -8.821 11.389 -6.732 1.00 81.00 93 CYS A N 1
ATOM 733 C CA . CYS A 1 93 ? -7.569 11.026 -6.061 1.00 81.00 93 CYS A CA 1
ATOM 734 C C . CYS A 1 93 ? -6.534 10.369 -6.990 1.00 81.00 93 CYS A C 1
ATOM 736 O O . CYS A 1 93 ? -5.360 10.278 -6.625 1.00 81.00 93 CYS A O 1
ATOM 738 N N . ARG A 1 94 ? -6.953 9.875 -8.162 1.00 82.75 94 ARG A N 1
ATOM 739 C CA . ARG A 1 94 ? -6.089 9.183 -9.133 1.00 82.75 94 ARG A CA 1
ATOM 740 C C . ARG A 1 94 ? -5.630 10.075 -10.280 1.00 82.75 94 ARG A C 1
ATOM 742 O O . ARG A 1 94 ? -4.823 9.619 -11.092 1.00 82.75 94 ARG A O 1
ATOM 749 N N . VAL A 1 95 ? -6.094 11.325 -10.338 1.00 82.38 95 VAL A N 1
ATOM 750 C CA . VAL A 1 95 ? -5.580 12.320 -11.284 1.00 82.38 95 VAL A CA 1
ATOM 751 C C . VAL A 1 95 ? -4.069 12.438 -11.089 1.00 82.38 95 VAL A C 1
ATOM 753 O O . VAL A 1 95 ? -3.583 12.561 -9.968 1.00 82.38 95 VAL A O 1
ATOM 756 N N . LEU A 1 96 ? -3.320 12.368 -12.187 1.00 78.56 96 LEU A N 1
ATOM 757 C CA . LEU A 1 96 ? -1.875 12.582 -12.210 1.00 78.56 96 LEU A CA 1
ATOM 758 C C . LEU A 1 96 ? -1.581 14.032 -12.610 1.00 78.56 96 LEU A C 1
ATOM 760 O O . LEU A 1 96 ? -2.344 14.612 -13.385 1.00 78.56 96 LEU A O 1
ATOM 764 N N . PRO A 1 97 ? -0.476 14.632 -12.144 1.00 76.62 97 PRO A N 1
ATOM 765 C CA . PRO A 1 97 ? -0.071 15.925 -12.672 1.00 76.62 97 PRO A CA 1
ATOM 766 C C . PRO A 1 97 ? 0.285 15.857 -14.151 1.00 76.62 97 PRO A C 1
ATOM 768 O O . PRO A 1 97 ? 0.879 14.885 -14.619 1.00 76.62 97 PRO A O 1
ATOM 771 N N . ALA A 1 98 ? 0.007 16.953 -14.856 1.00 75.12 98 ALA A N 1
ATOM 772 C CA . ALA A 1 98 ? 0.385 17.130 -16.255 1.00 75.12 98 ALA A CA 1
ATOM 773 C C . ALA A 1 98 ? 1.910 17.206 -16.463 1.00 75.12 98 ALA A C 1
ATOM 775 O O . ALA A 1 98 ? 2.407 16.863 -17.533 1.00 75.12 98 ALA A O 1
ATOM 776 N N . ALA A 1 99 ? 2.658 17.639 -15.443 1.00 72.31 99 ALA A N 1
ATOM 777 C CA . ALA A 1 99 ? 4.108 17.774 -15.487 1.00 72.31 99 ALA A CA 1
ATOM 778 C C . ALA A 1 99 ? 4.774 17.059 -14.306 1.00 72.31 99 ALA A C 1
ATOM 780 O O . ALA A 1 99 ? 4.186 16.869 -13.240 1.00 72.31 99 ALA A O 1
ATOM 781 N N . ARG A 1 100 ? 6.032 16.657 -14.498 1.00 69.56 100 ARG A N 1
ATOM 782 C CA . ARG A 1 100 ? 6.857 16.126 -13.408 1.00 69.56 100 ARG A CA 1
ATOM 783 C C . ARG A 1 100 ? 7.207 17.262 -12.444 1.00 69.56 100 ARG A C 1
ATOM 785 O O . ARG A 1 100 ? 7.470 18.362 -12.926 1.00 69.56 100 ARG A O 1
ATOM 792 N N . PRO A 1 101 ? 7.262 17.002 -11.127 1.00 66.38 101 PRO A N 1
ATOM 793 C CA . PRO A 1 101 ? 7.792 17.982 -10.195 1.00 66.38 101 PRO A CA 1
ATOM 794 C C . PRO A 1 101 ? 9.245 18.309 -10.557 1.00 66.38 101 PRO A C 1
ATOM 796 O O . PRO A 1 101 ? 10.016 17.429 -10.947 1.00 66.38 101 PRO A O 1
ATOM 799 N N . SER A 1 102 ? 9.593 19.582 -10.429 1.00 64.94 102 SER A N 1
ATOM 800 C CA . SER A 1 102 ? 10.894 20.163 -10.789 1.00 64.94 102 SER A CA 1
ATOM 801 C C . SER A 1 102 ? 12.087 19.633 -9.971 1.00 64.94 102 SER A C 1
ATOM 803 O O . SER A 1 102 ? 13.233 19.869 -10.347 1.00 64.94 102 SER A O 1
ATOM 805 N N . GLY A 1 103 ? 11.848 18.876 -8.894 1.00 63.62 103 GLY A N 1
ATOM 806 C CA . GLY A 1 103 ? 12.883 18.226 -8.085 1.00 63.62 103 GLY A CA 1
ATOM 807 C C . GLY A 1 103 ? 12.419 16.919 -7.432 1.00 63.62 103 GLY A C 1
ATOM 808 O O . GLY A 1 103 ? 11.380 16.355 -7.772 1.00 63.62 103 GLY A O 1
ATOM 809 N N . ASP A 1 104 ? 13.177 16.434 -6.442 1.00 60.41 104 ASP A N 1
ATOM 810 C CA . ASP A 1 104 ? 12.855 15.200 -5.696 1.00 60.41 104 ASP A CA 1
ATOM 811 C C . ASP A 1 104 ? 11.543 15.278 -4.893 1.00 60.41 104 ASP A C 1
ATOM 813 O O . ASP A 1 104 ? 10.984 14.253 -4.482 1.00 60.41 104 ASP A O 1
ATOM 817 N N . SER A 1 105 ? 11.041 16.494 -4.678 1.00 63.72 105 SER A N 1
ATOM 818 C CA . SER A 1 105 ? 9.759 16.780 -4.048 1.00 63.72 105 SER A CA 1
ATOM 819 C C . SER A 1 105 ? 9.054 17.929 -4.765 1.00 63.72 105 SER A C 1
ATOM 821 O O . SER A 1 105 ? 9.675 18.699 -5.490 1.00 63.72 105 SER A O 1
ATOM 823 N N . TRP A 1 106 ? 7.744 18.029 -4.552 1.00 68.31 106 TRP A N 1
ATOM 824 C CA . TRP A 1 106 ? 6.926 19.104 -5.095 1.00 68.31 106 TRP A CA 1
ATOM 825 C C . TRP A 1 106 ? 7.270 20.433 -4.421 1.00 68.31 106 TRP A C 1
ATOM 827 O O . TRP A 1 106 ? 7.231 20.533 -3.187 1.00 68.31 106 TRP A O 1
ATOM 837 N N . SER A 1 107 ? 7.543 21.454 -5.225 1.00 77.31 107 SER A N 1
ATOM 838 C CA . SER A 1 107 ? 7.692 22.838 -4.779 1.00 77.31 107 SER A CA 1
ATOM 839 C C . SER A 1 107 ? 6.387 23.387 -4.187 1.00 77.31 107 SER A C 1
ATOM 841 O O . SER A 1 107 ? 5.300 22.832 -4.368 1.00 77.31 107 SER A O 1
ATOM 843 N N . ALA A 1 108 ? 6.480 24.507 -3.465 1.00 79.56 108 ALA A N 1
ATOM 844 C CA . ALA A 1 108 ? 5.307 25.175 -2.902 1.00 79.56 108 ALA A CA 1
ATOM 845 C C . ALA A 1 108 ? 4.303 25.603 -3.988 1.00 79.56 108 ALA A C 1
ATOM 847 O O . ALA A 1 108 ? 3.100 25.446 -3.792 1.00 79.56 108 ALA A O 1
ATOM 848 N N . LEU A 1 109 ? 4.796 26.079 -5.137 1.00 80.31 109 LEU A N 1
ATOM 849 C CA . LEU A 1 109 ? 3.964 26.489 -6.267 1.00 80.31 109 LEU A CA 1
ATOM 850 C C . LEU A 1 109 ? 3.239 25.287 -6.888 1.00 80.31 109 LEU A C 1
ATOM 852 O O . LEU A 1 109 ? 2.023 25.315 -7.038 1.00 80.31 109 LEU A O 1
ATOM 856 N N . GLU A 1 110 ? 3.948 24.186 -7.150 1.00 78.50 110 GLU A N 1
ATOM 857 C CA . GLU A 1 110 ? 3.337 22.978 -7.728 1.00 78.50 110 GLU A CA 1
ATOM 858 C C . GLU A 1 110 ? 2.279 22.365 -6.790 1.00 78.50 110 GLU A C 1
ATOM 860 O O . GLU A 1 110 ? 1.243 21.893 -7.257 1.00 78.50 110 GLU A O 1
ATOM 865 N N . LYS A 1 111 ? 2.483 22.430 -5.464 1.00 77.19 111 LYS A N 1
ATOM 866 C CA . LYS A 1 111 ? 1.473 22.030 -4.460 1.00 77.19 111 LYS A CA 1
ATOM 867 C C . LYS A 1 111 ? 0.240 22.940 -4.445 1.00 77.19 111 LYS A C 1
ATOM 869 O O . LYS A 1 111 ? -0.833 22.519 -4.011 1.00 77.19 111 LYS A O 1
ATOM 874 N N . GLN A 1 112 ? 0.375 24.203 -4.848 1.00 78.50 112 GLN A N 1
ATOM 875 C CA . GLN A 1 112 ? -0.774 25.096 -4.999 1.00 78.50 112 GLN A CA 1
ATOM 876 C C . GLN A 1 112 ? -1.557 24.769 -6.270 1.00 78.50 112 GLN A C 1
ATOM 878 O O . GLN A 1 112 ? -2.783 24.732 -6.214 1.00 78.50 112 GLN A O 1
ATOM 883 N N . THR A 1 113 ? -0.866 24.473 -7.372 1.00 78.88 113 THR A N 1
ATOM 884 C CA . THR A 1 113 ? -1.489 24.195 -8.675 1.00 78.88 113 THR A CA 1
ATOM 885 C C . THR A 1 113 ? -2.134 22.810 -8.750 1.00 78.88 113 THR A C 1
ATOM 887 O O . THR A 1 113 ? -3.180 22.654 -9.374 1.00 78.88 113 THR A O 1
ATOM 890 N N . PHE A 1 114 ? -1.547 21.797 -8.111 1.00 81.00 114 PHE A N 1
ATOM 891 C CA . PHE A 1 114 ? -2.051 20.427 -8.163 1.00 81.00 114 PHE A CA 1
ATOM 892 C C . PHE A 1 114 ? -2.596 19.972 -6.808 1.00 81.00 114 PHE A C 1
ATOM 894 O O . PHE A 1 114 ? -1.847 19.600 -5.901 1.00 81.00 114 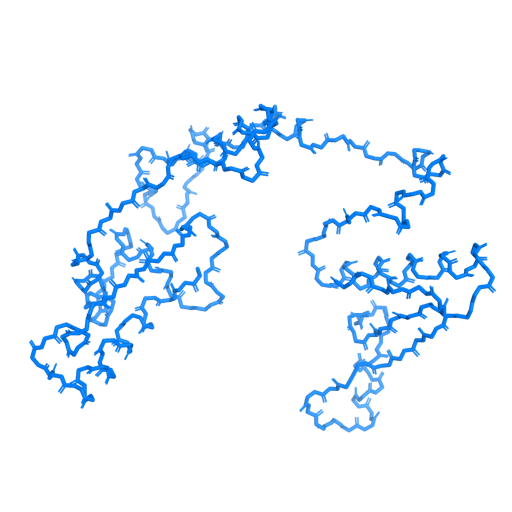PHE A O 1
ATOM 901 N N . ARG A 1 115 ? -3.927 19.977 -6.683 1.00 74.31 115 ARG A N 1
ATOM 902 C CA . ARG A 1 115 ? -4.652 19.572 -5.469 1.00 74.31 115 ARG A CA 1
ATOM 903 C C . ARG A 1 115 ? -5.716 18.514 -5.786 1.00 74.31 115 ARG A C 1
ATOM 905 O O . ARG A 1 115 ? -6.897 18.846 -5.826 1.00 74.31 115 ARG A O 1
ATOM 912 N N . PRO A 1 116 ? -5.318 17.247 -6.009 1.00 72.56 116 PRO A N 1
ATOM 913 C CA . PRO A 1 116 ? -6.262 16.172 -6.329 1.00 72.56 116 PRO A CA 1
ATOM 914 C C . PRO A 1 116 ? -7.192 15.836 -5.151 1.00 72.56 116 PRO A C 1
ATOM 916 O O . PRO A 1 116 ? -8.318 15.396 -5.354 1.00 72.56 116 PRO A O 1
ATOM 919 N N . VAL A 1 117 ? -6.750 16.086 -3.912 1.00 77.62 117 VAL A N 1
ATOM 920 C CA . VAL A 1 117 ? -7.580 15.960 -2.706 1.00 77.62 117 VAL A CA 1
ATOM 921 C C . VAL A 1 117 ? -8.127 17.336 -2.339 1.00 77.62 117 VAL A C 1
ATOM 923 O O . VAL A 1 117 ? -7.423 18.169 -1.765 1.00 77.62 117 VAL A O 1
ATOM 926 N N . THR A 1 118 ? -9.385 17.585 -2.694 1.00 80.12 118 THR A N 1
ATOM 927 C CA . THR A 1 118 ? -10.094 18.826 -2.360 1.00 80.12 118 THR A CA 1
ATOM 928 C C . THR A 1 118 ? -10.811 18.704 -1.014 1.00 80.12 118 THR A C 1
ATOM 930 O O . THR A 1 118 ? -11.056 17.606 -0.514 1.00 80.12 118 THR A O 1
ATOM 933 N N . GLN A 1 119 ? -11.217 19.835 -0.427 1.00 81.94 119 GLN A N 1
ATOM 934 C CA . GLN A 1 119 ? -12.034 19.823 0.793 1.00 81.94 119 GLN A CA 1
ATOM 935 C C . GLN A 1 119 ? -13.374 19.098 0.581 1.00 81.94 119 GLN A C 1
ATOM 937 O O . GLN A 1 119 ? -13.902 18.502 1.513 1.00 81.94 119 GLN A O 1
ATOM 942 N N . GLN A 1 120 ? -13.913 19.119 -0.642 1.00 80.56 120 GLN A N 1
ATOM 943 C CA . GLN A 1 120 ? -15.122 18.379 -1.000 1.00 80.56 120 GLN A CA 1
ATOM 944 C C . GLN A 1 120 ? -14.894 16.866 -0.943 1.00 80.56 120 GLN A C 1
ATOM 946 O O . GLN A 1 120 ? -15.711 16.163 -0.351 1.00 80.56 120 GLN A O 1
ATOM 951 N N . VAL A 1 121 ? -13.767 16.376 -1.477 1.00 81.25 121 VAL A N 1
ATOM 952 C CA . VAL A 1 121 ? -13.388 14.959 -1.361 1.00 81.25 121 VAL A CA 1
ATOM 953 C C . VAL A 1 121 ? -13.273 14.573 0.113 1.00 81.25 121 VAL A C 1
ATOM 955 O O . VAL A 1 121 ? -13.880 13.590 0.523 1.00 81.25 121 VAL A O 1
ATOM 958 N N . VAL A 1 122 ? -12.601 15.383 0.938 1.00 80.62 122 VAL A N 1
ATOM 959 C CA . VAL A 1 122 ? -12.499 15.126 2.388 1.00 80.62 122 VAL A CA 1
ATOM 960 C C . VAL A 1 122 ? -13.887 15.042 3.031 1.00 80.62 122 VAL A C 1
ATOM 962 O O . VAL A 1 122 ? -14.222 14.014 3.606 1.00 80.62 122 VAL A O 1
ATOM 965 N N . LYS A 1 123 ? -14.741 16.057 2.844 1.00 81.00 123 LYS A N 1
ATOM 966 C CA . LYS A 1 123 ? -16.109 16.086 3.399 1.00 81.00 123 LYS A CA 1
ATOM 967 C C . LYS A 1 123 ? -16.977 14.907 2.954 1.00 81.00 123 LYS A C 1
ATOM 969 O O . LYS A 1 123 ? -17.826 14.459 3.711 1.00 81.00 123 LYS A O 1
ATOM 974 N N . SER A 1 124 ? -16.783 14.412 1.734 1.00 77.38 124 SER A N 1
ATOM 975 C CA . SER A 1 124 ? -17.543 13.269 1.214 1.00 77.38 124 SER A CA 1
ATOM 976 C C . SER A 1 124 ? -17.089 11.914 1.769 1.00 77.38 124 SER A C 1
ATOM 978 O O . SER A 1 124 ? -17.811 10.931 1.631 1.00 77.38 124 SER A O 1
ATOM 980 N N . VAL A 1 125 ? -15.893 11.850 2.364 1.00 72.25 125 VAL A N 1
ATOM 981 C CA . VAL A 1 125 ? -15.315 10.630 2.951 1.00 72.25 125 VAL A CA 1
ATOM 982 C C . VAL A 1 125 ? -15.417 10.649 4.476 1.00 72.25 125 VAL A C 1
ATOM 984 O O . VAL A 1 125 ? -15.506 9.590 5.092 1.00 72.25 125 VAL A O 1
ATOM 987 N N . THR A 1 126 ? -15.409 11.831 5.092 1.00 69.00 126 THR A N 1
ATOM 988 C CA . THR A 1 126 ? -15.405 11.987 6.547 1.00 69.00 126 THR A CA 1
ATOM 989 C C . THR A 1 126 ? -16.628 12.761 7.018 1.00 69.00 126 THR A C 1
ATOM 991 O O . THR A 1 126 ? -16.753 13.957 6.748 1.00 69.00 126 THR A O 1
ATOM 994 N N . THR A 1 127 ? -17.477 12.104 7.801 1.00 72.06 127 THR A N 1
ATOM 995 C CA . THR A 1 127 ? -18.310 12.780 8.798 1.00 72.06 127 THR A CA 1
ATOM 996 C C . THR A 1 127 ? -17.536 12.738 10.106 1.00 72.06 127 THR A C 1
ATOM 998 O O . THR A 1 127 ? -17.045 11.678 10.494 1.00 72.06 127 THR A O 1
A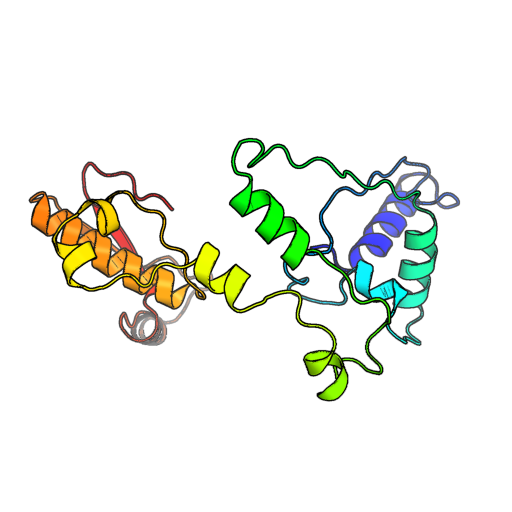TOM 1001 N N . GLU A 1 128 ? -17.346 13.890 10.744 1.00 75.38 128 GLU A N 1
ATOM 1002 C CA . GLU A 1 128 ? -16.703 13.931 12.054 1.00 75.38 128 GLU A CA 1
ATOM 1003 C C . GLU A 1 128 ? -17.580 13.168 13.053 1.00 75.38 128 GLU A C 1
ATOM 1005 O O . GLU A 1 128 ? -18.780 13.418 13.150 1.00 75.38 128 GLU A O 1
ATOM 1010 N N . LEU A 1 129 ? -16.988 12.186 13.729 1.00 76.06 129 LEU A N 1
ATOM 1011 C CA . LEU A 1 129 ? -17.663 11.392 14.749 1.00 76.06 129 LEU A CA 1
ATOM 1012 C C . LEU A 1 129 ? -17.575 12.127 16.079 1.00 76.06 129 LEU A C 1
ATOM 1014 O O . LEU A 1 129 ? -16.485 12.278 16.632 1.00 76.06 129 LEU A O 1
ATOM 1018 N N . ASP A 1 130 ? -18.720 12.553 16.603 1.00 81.88 130 ASP A N 1
ATOM 1019 C CA . ASP A 1 130 ? -18.798 13.084 17.956 1.00 81.88 130 ASP A CA 1
ATOM 1020 C C . ASP A 1 130 ? -18.953 11.964 19.003 1.00 81.88 130 ASP A C 1
ATOM 1022 O O . ASP A 1 130 ? -19.284 10.807 18.714 1.00 81.88 130 ASP A O 1
ATOM 1026 N N . ILE A 1 131 ? -18.666 12.314 20.259 1.00 81.56 131 ILE A N 1
ATOM 1027 C CA . ILE A 1 131 ? -18.702 11.365 21.375 1.00 81.56 131 ILE A CA 1
ATOM 1028 C C . ILE A 1 131 ? -20.116 10.846 21.658 1.00 81.56 131 ILE A C 1
ATOM 1030 O O . ILE A 1 131 ? -20.268 9.730 22.160 1.00 81.56 131 ILE A O 1
ATOM 1034 N N . ASP A 1 132 ? -21.142 11.639 21.359 1.00 84.50 132 ASP A N 1
ATOM 1035 C CA . ASP A 1 132 ? -22.527 11.290 21.650 1.00 84.50 132 ASP A CA 1
ATOM 1036 C C . ASP A 1 132 ? -23.041 10.261 20.640 1.00 84.50 132 ASP A C 1
ATOM 1038 O O . ASP A 1 132 ? -23.673 9.286 21.039 1.00 84.50 132 ASP A O 1
ATOM 1042 N N . THR A 1 133 ? -22.646 10.379 19.374 1.00 81.62 133 THR A N 1
ATOM 1043 C CA . THR A 1 133 ? -22.897 9.423 18.291 1.00 81.62 133 THR A CA 1
ATOM 1044 C C . THR A 1 133 ? -22.310 8.052 18.629 1.00 81.62 133 THR A C 1
ATOM 1046 O O . THR A 1 133 ? -22.996 7.036 18.520 1.00 81.62 133 THR A O 1
ATOM 1049 N N . VAL A 1 134 ? -21.070 8.012 19.131 1.00 78.56 134 VAL A N 1
ATOM 1050 C CA . VAL A 1 134 ? -20.416 6.753 19.547 1.00 78.56 134 VAL A CA 1
ATOM 1051 C C . VAL A 1 134 ? -21.104 6.136 20.769 1.00 78.56 134 VAL A C 1
ATOM 1053 O O . VAL A 1 134 ? -21.170 4.915 20.902 1.00 78.56 134 VAL A O 1
ATOM 1056 N N . LYS A 1 135 ? -21.609 6.961 21.695 1.00 78.56 135 LYS A N 1
ATOM 1057 C CA . LYS A 1 135 ? -22.333 6.473 22.880 1.00 78.56 135 LYS A CA 1
ATOM 1058 C C . LYS A 1 135 ? -23.731 5.958 22.543 1.00 78.56 135 LYS A C 1
ATOM 1060 O O . LYS A 1 135 ? -24.185 5.023 23.199 1.00 78.56 135 LYS A O 1
ATOM 1065 N N . GLN A 1 136 ? -24.407 6.584 21.582 1.00 82.12 136 GLN A N 1
ATOM 1066 C CA . GLN A 1 136 ? -25.762 6.224 21.162 1.00 82.12 136 GLN A CA 1
ATOM 1067 C C . GLN A 1 136 ? -25.796 4.906 20.386 1.00 82.12 136 GLN A C 1
ATOM 1069 O O . GLN A 1 136 ? -26.740 4.139 20.561 1.00 82.12 136 GLN A O 1
ATOM 1074 N N . ASP A 1 137 ? -24.762 4.617 19.591 1.00 82.75 137 ASP A N 1
ATOM 1075 C CA . ASP A 1 137 ? -24.637 3.356 18.862 1.00 82.75 137 ASP A CA 1
ATOM 1076 C C . ASP A 1 137 ? -23.350 2.599 19.256 1.00 82.75 137 ASP A C 1
ATOM 1078 O O . ASP A 1 137 ? -22.263 2.872 18.737 1.00 82.75 137 ASP A O 1
ATOM 1082 N N . PRO A 1 138 ? -23.458 1.602 20.158 1.00 74.19 138 PRO A N 1
ATOM 1083 C CA . PRO A 1 138 ? -22.344 0.737 20.538 1.00 74.19 138 PRO A CA 1
ATOM 1084 C C . PRO A 1 138 ? -21.685 -0.008 19.365 1.00 74.19 138 PRO A C 1
ATOM 1086 O O . PRO A 1 138 ? -20.519 -0.398 19.488 1.00 74.19 138 PRO A O 1
ATOM 1089 N N . GLY A 1 139 ? -22.387 -0.174 18.235 1.00 81.31 139 GLY A N 1
ATOM 1090 C CA . GLY A 1 139 ? -21.875 -0.802 17.016 1.00 81.31 139 GLY A CA 1
ATOM 1091 C C . GLY A 1 139 ? -20.653 -0.087 16.435 1.00 81.31 139 GLY A C 1
ATOM 1092 O O . GLY A 1 139 ? -19.805 -0.735 15.817 1.00 81.31 139 GLY A O 1
ATOM 1093 N N . TRP A 1 140 ? -20.473 1.209 16.724 1.00 79.81 140 TRP A N 1
ATOM 1094 C CA . TRP A 1 140 ? -19.254 1.955 16.380 1.00 79.81 140 TRP A CA 1
ATOM 1095 C C . TRP A 1 140 ? -17.975 1.369 16.983 1.00 79.81 140 TRP A C 1
ATOM 1097 O O . TRP A 1 140 ? -16.903 1.523 16.400 1.00 79.81 140 TRP A O 1
ATOM 1107 N N . LEU A 1 141 ? -18.069 0.710 18.140 1.00 76.56 141 LEU A N 1
ATOM 1108 C CA . LEU A 1 141 ? -16.924 0.090 18.812 1.00 76.56 141 LEU A CA 1
ATOM 1109 C C . LEU A 1 141 ? -16.844 -1.419 18.569 1.00 76.56 141 LEU A C 1
ATOM 1111 O O . LEU A 1 141 ? -15.742 -1.966 18.582 1.00 76.56 141 LEU A O 1
ATOM 1115 N N . ASP A 1 142 ? -17.988 -2.071 18.369 1.00 76.56 142 ASP A N 1
ATOM 1116 C CA . ASP A 1 142 ? -18.074 -3.533 18.348 1.00 76.56 142 ASP A CA 1
ATOM 1117 C C . ASP A 1 142 ? -18.004 -4.102 16.917 1.00 76.56 142 ASP A C 1
ATOM 1119 O O . ASP A 1 142 ? -17.395 -5.149 16.690 1.00 76.56 142 ASP A O 1
ATOM 1123 N N . ASP A 1 143 ? -18.574 -3.399 15.933 1.00 79.69 143 ASP A N 1
ATOM 1124 C CA . ASP A 1 143 ? -18.775 -3.932 14.580 1.00 79.69 143 ASP A CA 1
ATOM 1125 C C . ASP A 1 143 ? -18.071 -3.142 13.476 1.00 79.69 143 ASP A C 1
ATOM 1127 O O . ASP A 1 143 ? -17.750 -3.712 12.423 1.00 79.69 143 ASP A O 1
ATOM 1131 N N . MET A 1 144 ? -17.797 -1.858 13.707 1.00 81.44 144 MET A N 1
ATOM 1132 C CA . MET A 1 144 ? -17.196 -0.988 12.701 1.00 81.44 144 MET A CA 1
ATOM 1133 C C . MET A 1 144 ? -15.699 -1.239 12.511 1.00 81.44 144 MET A C 1
ATOM 1135 O O . MET A 1 144 ? -14.942 -1.523 13.438 1.00 81.44 144 MET A O 1
ATOM 1139 N N . THR A 1 145 ? -15.249 -1.086 11.265 1.00 82.38 145 THR A N 1
ATOM 1140 C CA . THR A 1 145 ? -13.819 -1.101 10.942 1.00 82.38 145 THR A CA 1
ATOM 1141 C C . THR A 1 145 ? -13.237 0.287 11.163 1.00 82.38 145 THR A C 1
ATOM 1143 O O . THR A 1 145 ? -13.592 1.229 10.457 1.00 82.38 145 THR A O 1
ATOM 1146 N N . ILE A 1 146 ? -12.307 0.403 12.110 1.00 81.19 146 ILE A N 1
ATOM 1147 C CA . ILE A 1 146 ? -11.614 1.658 12.410 1.00 81.19 146 ILE A CA 1
ATOM 1148 C C . ILE A 1 146 ? -10.259 1.658 11.700 1.00 81.19 146 ILE A C 1
ATOM 1150 O O . ILE A 1 146 ? -9.418 0.786 11.928 1.00 81.19 146 ILE A O 1
ATOM 1154 N N . LEU A 1 147 ? -10.040 2.649 10.834 1.00 84.38 147 LEU A N 1
ATOM 1155 C CA . LEU A 1 147 ? -8.752 2.875 10.183 1.00 84.38 147 LEU A CA 1
ATOM 1156 C C . LEU A 1 147 ? -7.905 3.823 11.029 1.00 84.38 147 LEU A C 1
ATOM 1158 O O . LEU A 1 147 ? -8.364 4.883 11.443 1.00 84.38 147 LEU A O 1
ATOM 1162 N N . VAL A 1 148 ? -6.652 3.445 11.251 1.00 86.12 148 VAL A N 1
ATOM 1163 C CA . VAL A 1 148 ? -5.691 4.192 12.068 1.00 86.12 148 VAL A CA 1
ATOM 1164 C C . VAL A 1 148 ? -4.390 4.387 11.305 1.00 86.12 148 VAL A C 1
ATOM 1166 O O . VAL A 1 148 ? -4.070 3.627 10.388 1.00 86.12 148 VAL A O 1
ATOM 1169 N N . THR A 1 149 ? -3.635 5.416 11.673 1.00 85.50 149 THR A N 1
ATOM 1170 C CA . THR A 1 149 ? -2.408 5.816 10.972 1.00 85.50 149 THR A CA 1
ATOM 1171 C C . THR A 1 149 ? -1.177 5.036 11.421 1.00 85.50 149 THR A C 1
ATOM 1173 O O . THR A 1 149 ? -0.194 4.988 10.681 1.00 85.50 149 THR A O 1
ATOM 1176 N N . SER A 1 150 ? -1.212 4.404 12.598 1.00 88.62 150 SER A N 1
ATOM 1177 C CA . SER A 1 150 ? -0.078 3.658 13.139 1.00 88.62 150 SER A CA 1
ATOM 1178 C C . SER A 1 150 ? -0.487 2.356 13.834 1.00 88.62 150 SER A C 1
ATOM 1180 O O . SER A 1 150 ? -1.620 2.175 14.284 1.00 88.62 150 SER A O 1
ATOM 1182 N N . ASN A 1 151 ? 0.473 1.432 13.948 1.00 87.50 151 ASN A N 1
ATOM 1183 C CA . ASN A 1 151 ? 0.293 0.207 14.732 1.00 87.50 151 ASN A CA 1
ATOM 1184 C C . ASN A 1 151 ? 0.156 0.495 16.232 1.00 87.50 151 ASN A C 1
ATOM 1186 O O . ASN A 1 151 ? -0.515 -0.267 16.923 1.00 87.50 151 ASN A O 1
ATOM 1190 N N . PHE A 1 152 ? 0.758 1.586 16.712 1.00 90.94 152 PHE A N 1
ATOM 1191 C CA . PHE A 1 152 ? 0.606 2.053 18.086 1.00 90.94 152 PHE A CA 1
ATOM 1192 C C . PHE A 1 152 ? -0.860 2.412 18.359 1.00 90.94 152 PHE A C 1
ATOM 1194 O O . PHE A 1 152 ? -1.486 1.825 19.241 1.00 90.94 152 PHE A O 1
ATOM 1201 N N . ASP A 1 153 ? -1.453 3.269 17.520 1.00 90.44 153 ASP A N 1
ATOM 1202 C CA . ASP A 1 153 ? -2.864 3.660 17.636 1.00 90.44 153 ASP A CA 1
ATOM 1203 C C . ASP A 1 153 ? -3.788 2.447 17.513 1.00 90.44 153 ASP A C 1
ATOM 1205 O O . ASP A 1 153 ? -4.737 2.300 18.287 1.00 90.44 153 ASP A O 1
ATOM 1209 N N . LYS A 1 154 ? -3.468 1.525 16.589 1.00 90.06 154 LYS A N 1
ATOM 1210 C CA . LYS A 1 154 ? -4.184 0.249 16.454 1.00 90.06 154 LYS A CA 1
ATOM 1211 C C . LYS A 1 154 ? -4.172 -0.517 17.771 1.00 90.06 154 LYS A C 1
ATOM 1213 O O . LYS A 1 154 ? -5.222 -0.989 18.206 1.00 90.06 154 LYS A O 1
ATOM 1218 N N . ALA A 1 155 ? -3.006 -0.669 18.392 1.00 90.44 155 ALA A N 1
ATOM 1219 C CA . ALA A 1 155 ? -2.850 -1.442 19.617 1.00 90.44 155 ALA A CA 1
ATOM 1220 C C . ALA A 1 155 ? -3.591 -0.803 20.798 1.00 90.44 155 ALA A C 1
ATOM 1222 O O . ALA A 1 155 ? -4.301 -1.506 21.525 1.00 90.44 155 ALA A O 1
ATOM 1223 N N . VAL A 1 156 ? -3.503 0.522 20.942 1.00 89.81 156 VAL A N 1
ATOM 1224 C CA . VAL A 1 156 ? -4.238 1.281 21.964 1.00 89.81 156 VAL A CA 1
ATOM 1225 C C . VAL A 1 156 ? -5.746 1.103 21.787 1.00 89.81 156 VAL A C 1
ATOM 1227 O O . VAL A 1 156 ? -6.432 0.693 22.728 1.00 89.81 156 VAL A O 1
ATOM 1230 N N . LEU A 1 157 ? -6.268 1.342 20.579 1.00 88.44 157 LEU A N 1
ATOM 1231 C CA . LEU A 1 157 ? -7.700 1.226 20.294 1.00 88.44 157 LEU A CA 1
ATOM 1232 C C . LEU A 1 157 ? -8.204 -0.208 20.446 1.00 88.44 157 LEU A C 1
ATOM 1234 O O . LEU A 1 157 ? -9.256 -0.415 21.049 1.00 88.44 157 LEU A O 1
ATOM 1238 N N . THR A 1 158 ? -7.438 -1.200 19.993 1.00 87.94 158 THR A N 1
ATOM 1239 C CA . THR A 1 158 ? -7.775 -2.623 20.175 1.00 87.94 158 THR A CA 1
ATOM 1240 C C . THR A 1 158 ? -7.852 -2.979 21.662 1.00 87.94 158 THR A C 1
ATOM 1242 O O . THR A 1 158 ? -8.795 -3.627 22.108 1.00 87.94 158 THR A O 1
ATOM 1245 N N . GLY A 1 159 ? -6.895 -2.514 22.471 1.00 88.69 159 GLY A N 1
ATOM 1246 C CA . GLY A 1 159 ? -6.917 -2.746 23.914 1.00 88.69 159 GLY A CA 1
ATOM 1247 C C . GLY A 1 159 ? -8.075 -2.038 24.623 1.00 88.69 159 GLY A C 1
ATOM 1248 O O . GLY A 1 159 ? -8.630 -2.567 25.588 1.00 88.69 159 GLY A O 1
ATOM 1249 N N . CYS A 1 160 ? -8.450 -0.834 24.187 1.00 88.00 160 CYS A N 1
ATOM 1250 C CA . CYS A 1 160 ? -9.607 -0.102 24.712 1.00 88.00 160 CYS A CA 1
ATOM 1251 C C . CYS A 1 160 ? -10.936 -0.780 24.346 1.00 88.00 160 CYS A C 1
ATOM 1253 O O . CYS A 1 160 ? -11.739 -1.053 25.239 1.00 88.00 160 CYS A O 1
ATOM 1255 N N . THR A 1 161 ? -11.141 -1.097 23.067 1.00 86.94 161 THR A N 1
ATOM 1256 C CA . THR A 1 161 ? -12.356 -1.759 22.557 1.00 86.94 161 THR A CA 1
ATOM 1257 C C . THR A 1 161 ? -12.551 -3.129 23.200 1.00 86.94 161 THR A C 1
ATOM 1259 O O . THR A 1 161 ? -13.617 -3.382 23.753 1.00 86.94 161 THR A O 1
ATOM 1262 N N . ALA A 1 162 ? -11.505 -3.959 23.284 1.00 87.88 162 ALA A N 1
ATOM 1263 C CA . ALA A 1 162 ? -11.588 -5.269 23.934 1.00 87.88 162 ALA A CA 1
ATOM 1264 C C . ALA A 1 162 ? -11.993 -5.178 25.420 1.00 87.88 162 ALA A C 1
ATOM 1266 O O . ALA A 1 162 ? -12.822 -5.959 25.891 1.00 87.88 162 ALA A O 1
ATOM 1267 N N . ARG A 1 163 ? -11.454 -4.201 26.170 1.00 88.81 163 ARG A N 1
ATOM 1268 C CA . ARG A 1 163 ? -11.832 -3.959 27.578 1.00 88.81 163 ARG A CA 1
ATOM 1269 C C . ARG A 1 163 ? -13.287 -3.524 27.722 1.00 88.81 163 ARG A C 1
ATOM 1271 O O . ARG A 1 163 ? -13.983 -4.015 28.612 1.00 88.81 163 ARG A O 1
ATOM 1278 N N . LEU A 1 164 ? -13.735 -2.599 26.875 1.00 86.12 164 LEU A N 1
ATOM 1279 C CA . LEU A 1 164 ? -15.113 -2.106 26.893 1.00 86.12 164 LEU A CA 1
ATOM 1280 C C . LEU A 1 164 ? -16.101 -3.213 26.522 1.00 86.12 164 LEU A C 1
ATOM 1282 O O . LEU A 1 164 ? -17.085 -3.404 27.237 1.00 86.12 164 LEU A O 1
ATOM 1286 N N . TYR A 1 165 ? -15.791 -3.985 25.482 1.00 85.69 165 TYR A N 1
ATOM 1287 C CA . TYR A 1 165 ? -16.587 -5.123 25.039 1.00 85.69 165 TYR A CA 1
ATOM 1288 C C . TYR A 1 165 ? -16.712 -6.185 26.141 1.00 85.69 165 TYR A C 1
ATOM 1290 O O . TYR A 1 165 ? -17.819 -6.539 26.546 1.00 85.69 165 TYR A O 1
ATOM 1298 N N . ALA A 1 166 ? -15.589 -6.627 26.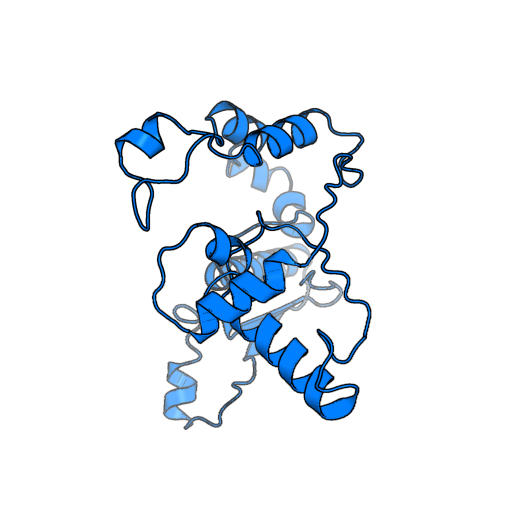721 1.00 89.31 166 ALA A N 1
ATOM 1299 C CA . ALA A 1 166 ? -15.590 -7.605 27.812 1.00 89.31 166 ALA A CA 1
ATOM 1300 C C . ALA A 1 166 ? -16.435 -7.142 29.010 1.00 89.31 166 ALA A C 1
ATOM 1302 O O . ALA A 1 166 ? -17.231 -7.915 29.547 1.00 89.31 166 ALA A O 1
ATOM 1303 N N . LYS A 1 167 ? -16.325 -5.860 29.390 1.00 88.69 167 LYS A N 1
ATOM 1304 C CA . LYS A 1 167 ? -17.130 -5.268 30.468 1.00 88.69 167 LYS A CA 1
ATOM 1305 C C . LYS A 1 167 ? -18.624 -5.253 30.131 1.00 88.69 167 LYS A C 1
ATOM 1307 O O . LYS A 1 167 ? -19.433 -5.600 30.990 1.00 88.69 167 LYS A O 1
ATOM 1312 N N . ARG A 1 168 ? -18.992 -4.865 28.906 1.00 85.75 168 ARG A N 1
ATOM 1313 C CA . ARG A 1 168 ? -20.390 -4.786 28.443 1.00 85.75 168 ARG A CA 1
ATOM 1314 C C . ARG A 1 168 ? -21.054 -6.163 28.406 1.00 85.75 168 ARG A C 1
ATOM 1316 O O . ARG A 1 168 ? -22.180 -6.306 28.871 1.00 85.75 168 ARG A O 1
ATOM 1323 N N . HIS A 1 169 ? -20.334 -7.174 27.925 1.00 86.62 169 HIS A N 1
ATOM 1324 C CA . HIS A 1 169 ? -20.845 -8.538 27.756 1.00 86.62 169 HIS A CA 1
ATOM 1325 C C . HIS A 1 169 ? -20.559 -9.471 28.942 1.00 86.62 169 HIS A C 1
ATOM 1327 O O . HIS A 1 169 ? -20.906 -10.650 28.883 1.00 86.62 169 HIS A O 1
ATOM 1333 N N . ARG A 1 170 ? -19.943 -8.961 30.019 1.00 90.25 170 ARG A N 1
ATOM 1334 C CA . ARG A 1 170 ? -19.519 -9.738 31.201 1.00 90.25 170 ARG A CA 1
ATOM 1335 C C . ARG A 1 170 ? -18.672 -10.966 30.830 1.00 90.25 170 ARG A C 1
ATOM 1337 O O . ARG A 1 170 ? -18.850 -12.044 31.389 1.00 90.25 170 ARG A O 1
ATOM 1344 N N . GLN A 1 171 ? -17.756 -10.788 29.880 1.00 91.69 171 GLN A N 1
ATOM 1345 C CA . GLN A 1 171 ? -16.850 -11.830 29.394 1.00 91.69 171 GLN A CA 1
ATOM 1346 C C . GLN A 1 171 ? -15.445 -11.671 29.979 1.00 91.69 171 GLN A C 1
ATOM 1348 O O . GLN A 1 171 ? -15.034 -10.580 30.378 1.00 91.69 171 GLN A O 1
ATOM 1353 N N . LEU A 1 172 ? -14.683 -12.766 29.995 1.00 91.75 172 LEU A N 1
ATOM 1354 C CA . LEU A 1 172 ? -13.271 -12.732 30.372 1.00 91.75 172 LEU A CA 1
ATOM 1355 C C . LEU A 1 172 ? -12.434 -12.090 29.259 1.00 91.75 172 LEU A C 1
ATOM 1357 O O . LEU A 1 172 ? -12.531 -12.475 28.093 1.00 91.75 172 LEU A O 1
ATOM 1361 N N . LEU A 1 173 ? -11.585 -11.135 29.647 1.00 91.44 173 LEU A N 1
ATOM 1362 C CA . LEU A 1 173 ? -10.564 -10.538 28.791 1.00 91.44 173 LEU A CA 1
ATOM 1363 C C . LEU A 1 173 ? -9.215 -11.194 29.079 1.00 91.44 173 LEU A C 1
ATOM 1365 O O . LEU A 1 173 ? -8.660 -11.055 30.169 1.00 91.44 173 LEU A O 1
ATOM 1369 N N . PHE A 1 174 ? -8.659 -11.837 28.067 1.00 90.94 174 PHE A N 1
ATOM 1370 C CA . PHE A 1 174 ? -7.303 -12.351 28.072 1.00 90.94 174 PHE A CA 1
ATOM 1371 C C . PHE A 1 174 ? -6.357 -11.308 27.493 1.00 90.94 174 PHE A C 1
ATOM 1373 O O . PHE A 1 174 ? -6.644 -10.668 26.479 1.00 90.94 174 PHE A O 1
ATOM 1380 N N . ARG A 1 175 ? -5.204 -11.157 28.142 1.00 90.38 175 ARG A N 1
ATOM 1381 C CA . ARG A 1 175 ? -4.110 -10.307 27.681 1.00 90.38 175 ARG A CA 1
ATOM 1382 C C . ARG A 1 175 ? -2.805 -11.065 27.819 1.00 90.38 175 ARG A C 1
ATOM 1384 O O . ARG A 1 175 ? -2.543 -11.629 28.879 1.00 90.38 175 ARG A O 1
ATOM 1391 N N . TRP A 1 176 ? -1.968 -11.006 26.795 1.00 92.00 176 TRP A N 1
ATOM 1392 C CA . TRP A 1 176 ? -0.639 -11.606 26.828 1.00 92.00 176 TRP A CA 1
ATOM 1393 C C . TRP A 1 176 ? 0.390 -10.728 26.122 1.00 92.00 176 TRP A C 1
ATOM 1395 O O . TRP A 1 176 ? 0.050 -9.816 25.361 1.00 92.00 176 TRP A O 1
ATOM 1405 N N . LYS A 1 177 ? 1.657 -11.006 26.425 1.00 91.75 177 LYS A N 1
ATOM 1406 C CA . LYS A 1 177 ? 2.822 -10.419 25.769 1.00 91.75 177 LYS A CA 1
ATOM 1407 C C . LYS A 1 177 ? 3.090 -11.170 24.468 1.00 91.75 177 LYS A C 1
ATOM 1409 O O . LYS A 1 177 ? 3.068 -12.398 24.453 1.00 91.75 177 LYS A O 1
ATOM 1414 N N . ARG A 1 178 ? 3.338 -10.448 23.380 1.00 90.00 178 ARG A N 1
ATOM 1415 C CA . ARG A 1 178 ? 3.784 -11.038 22.113 1.00 90.00 178 ARG A CA 1
ATOM 1416 C C . ARG A 1 178 ? 5.248 -11.416 22.217 1.00 90.00 178 ARG A C 1
ATOM 1418 O O . ARG A 1 178 ? 6.023 -10.605 22.705 1.00 90.00 178 ARG A O 1
ATOM 1425 N N . GLU A 1 179 ? 5.622 -12.584 21.715 1.00 88.19 179 GLU A N 1
ATOM 1426 C CA . GLU A 1 179 ? 7.018 -13.022 21.707 1.00 88.19 179 GLU A CA 1
ATOM 1427 C C . GLU A 1 179 ? 7.910 -12.055 20.922 1.00 88.19 179 GLU A C 1
ATOM 1429 O O . GLU A 1 179 ? 7.578 -11.612 19.814 1.00 88.19 179 GLU A O 1
ATOM 1434 N N . LEU A 1 180 ? 9.060 -11.730 21.511 1.00 87.06 180 LEU A N 1
ATOM 1435 C CA . LEU A 1 180 ? 10.125 -11.019 20.823 1.00 87.06 180 LEU A CA 1
ATOM 1436 C C . LEU A 1 180 ? 10.880 -12.015 19.942 1.00 87.06 180 LEU A C 1
ATOM 1438 O O . LEU A 1 180 ? 11.132 -13.148 20.331 1.00 87.06 180 LEU A O 1
ATOM 1442 N N . LYS A 1 181 ? 11.268 -11.589 18.737 1.00 84.12 181 LYS A N 1
ATOM 1443 C CA . LYS A 1 181 ? 12.036 -12.441 17.810 1.00 84.12 181 LYS A CA 1
ATOM 1444 C C . LYS A 1 181 ? 13.470 -12.712 18.268 1.00 84.12 181 LYS A C 1
ATOM 1446 O O . LYS A 1 181 ? 14.138 -13.548 17.670 1.00 84.12 181 LYS A O 1
ATOM 1451 N N . GLN A 1 182 ? 13.966 -11.934 19.221 1.00 84.00 182 GLN A N 1
ATOM 1452 C CA . GLN A 1 182 ? 15.324 -12.020 19.736 1.00 84.00 182 GLN A CA 1
ATOM 1453 C C . GLN A 1 182 ? 15.253 -12.287 21.230 1.00 84.00 182 GLN A C 1
ATOM 1455 O O . GLN A 1 182 ? 14.456 -11.651 21.924 1.00 84.00 182 GLN A O 1
ATOM 1460 N N . ASP A 1 183 ? 16.118 -13.179 21.701 1.00 84.25 183 ASP A N 1
ATOM 1461 C CA . ASP A 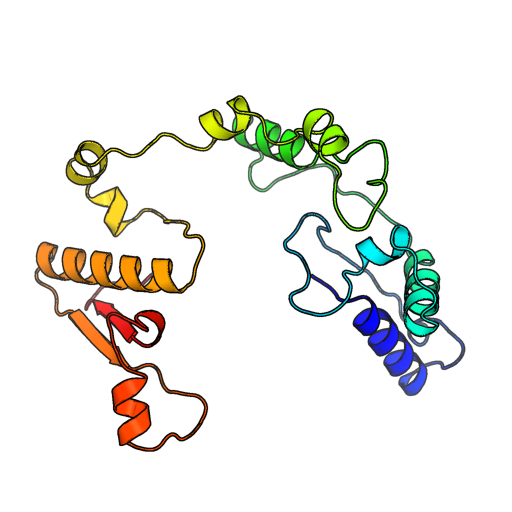1 183 ? 16.317 -13.392 23.126 1.00 84.25 183 ASP A CA 1
ATOM 1462 C C . ASP A 1 183 ? 16.919 -12.126 23.735 1.00 84.25 183 ASP A C 1
ATOM 1464 O O . ASP A 1 183 ? 17.974 -11.640 23.317 1.00 84.25 183 ASP A O 1
ATOM 1468 N N . VAL A 1 184 ? 16.215 -11.569 24.714 1.00 86.12 184 VAL A N 1
ATOM 1469 C CA . VAL A 1 184 ? 16.618 -10.372 25.452 1.00 86.12 184 VAL A CA 1
ATOM 1470 C C . VAL A 1 184 ? 16.794 -10.724 26.922 1.00 86.12 184 VAL A C 1
ATOM 1472 O O . VAL A 1 184 ? 16.156 -11.647 27.427 1.00 86.12 184 VAL A O 1
ATOM 1475 N N . SER A 1 185 ? 17.667 -10.000 27.627 1.00 90.19 185 SER A N 1
ATOM 1476 C CA . SER A 1 185 ? 17.836 -10.229 29.063 1.00 90.19 185 SER A CA 1
ATOM 1477 C C . SER A 1 185 ? 16.542 -9.907 29.828 1.00 90.19 185 SER A C 1
ATOM 1479 O O . SER A 1 185 ? 15.767 -9.055 29.380 1.00 90.19 185 SER A O 1
ATOM 1481 N N . PRO A 1 186 ? 16.303 -10.515 31.004 1.00 87.62 186 PRO A N 1
ATOM 1482 C CA . PRO A 1 186 ? 15.092 -10.269 31.792 1.00 87.62 186 PRO A CA 1
ATOM 1483 C C . PRO A 1 186 ? 14.886 -8.802 32.201 1.00 87.62 186 PRO A C 1
ATOM 1485 O O . PRO A 1 186 ? 13.754 -8.364 32.422 1.00 87.62 186 PRO A O 1
ATOM 1488 N N . GLU A 1 187 ? 15.968 -8.038 32.356 1.00 88.62 187 GLU A N 1
ATOM 1489 C CA . GLU A 1 187 ? 15.922 -6.603 32.654 1.00 88.62 187 GLU A CA 1
ATOM 1490 C C . GLU A 1 187 ? 15.425 -5.818 31.442 1.00 88.62 187 GLU A C 1
ATOM 1492 O O . GLU A 1 187 ? 14.507 -5.004 31.563 1.00 88.62 187 GLU A O 1
ATOM 1497 N N . LEU A 1 188 ? 15.986 -6.107 30.265 1.00 87.06 188 LEU A N 1
ATOM 1498 C CA . LEU A 1 188 ? 15.590 -5.461 29.021 1.00 87.06 188 LEU A CA 1
ATOM 1499 C C . LEU A 1 188 ? 14.158 -5.845 28.644 1.00 87.06 188 LEU A C 1
ATOM 1501 O O . LEU A 1 188 ? 13.383 -4.990 28.230 1.00 87.06 188 LEU A O 1
ATOM 1505 N N . GLU A 1 189 ? 13.775 -7.101 28.866 1.00 88.19 189 GLU A N 1
ATOM 1506 C CA . GLU A 1 189 ? 12.412 -7.575 28.657 1.00 88.19 189 GLU A CA 1
ATOM 1507 C C . GLU A 1 189 ? 11.399 -6.748 29.471 1.00 88.19 189 GLU A C 1
ATOM 1509 O O . GLU A 1 189 ? 10.374 -6.307 28.943 1.00 88.19 189 GLU A O 1
ATOM 1514 N N . ARG A 1 190 ? 11.692 -6.480 30.750 1.00 86.44 190 ARG A N 1
ATOM 1515 C CA . ARG A 1 190 ? 10.830 -5.647 31.605 1.00 86.44 190 ARG A CA 1
ATOM 1516 C C . ARG A 1 190 ? 10.720 -4.207 31.112 1.00 86.44 190 ARG A C 1
ATOM 1518 O O . ARG A 1 190 ? 9.640 -3.638 31.216 1.00 86.44 190 ARG A O 1
ATOM 1525 N N . MET A 1 191 ? 11.803 -3.641 30.584 1.00 86.44 191 MET A N 1
ATOM 1526 C CA . MET A 1 191 ? 11.797 -2.288 30.016 1.00 86.44 191 MET A CA 1
ATOM 1527 C C . MET A 1 191 ? 11.031 -2.216 28.692 1.00 86.44 191 MET A C 1
ATOM 1529 O O . MET A 1 191 ? 10.346 -1.235 28.421 1.00 86.44 191 MET A O 1
ATOM 1533 N N . VAL A 1 192 ? 11.149 -3.252 27.860 1.00 89.38 192 VAL A N 1
ATOM 1534 C CA . VAL A 1 192 ? 10.520 -3.303 26.537 1.00 89.38 192 VAL A CA 1
ATOM 1535 C C . VAL A 1 192 ? 9.013 -3.529 26.658 1.00 89.38 192 VAL A C 1
ATOM 1537 O O . VAL A 1 192 ? 8.245 -2.841 25.988 1.00 89.38 192 VAL A O 1
ATOM 1540 N N . TYR A 1 193 ? 8.554 -4.415 27.548 1.00 90.88 193 TYR A N 1
ATOM 1541 C CA . TYR A 1 193 ? 7.120 -4.609 27.808 1.00 90.88 193 TYR A CA 1
ATOM 1542 C C . TYR A 1 193 ? 6.527 -3.551 28.749 1.00 90.88 193 TYR A C 1
ATOM 1544 O O . TYR A 1 193 ? 5.901 -3.872 29.763 1.00 90.88 193 TYR A O 1
ATOM 1552 N N . ASP A 1 194 ? 6.670 -2.291 28.366 1.00 88.88 194 ASP A N 1
ATOM 1553 C CA . ASP A 1 194 ? 5.911 -1.176 28.914 1.00 88.88 194 ASP A CA 1
ATOM 1554 C C . ASP A 1 194 ? 4.615 -1.013 28.104 1.00 88.88 194 ASP A C 1
ATOM 1556 O O . ASP A 1 194 ? 4.646 -0.873 26.882 1.00 88.88 194 ASP A O 1
ATOM 1560 N N . LYS A 1 195 ? 3.453 -1.063 28.768 1.00 84.38 195 LYS A N 1
ATOM 1561 C CA . LYS A 1 195 ? 2.151 -0.989 28.081 1.00 84.38 195 LYS A CA 1
ATOM 1562 C C . LYS A 1 195 ? 1.871 0.400 27.504 1.00 84.38 195 LYS A C 1
ATOM 1564 O O . LYS A 1 195 ? 1.085 0.503 26.566 1.00 84.38 195 LYS A O 1
ATOM 1569 N N . ASP A 1 196 ? 2.399 1.435 28.147 1.00 85.50 196 ASP A N 1
ATOM 1570 C CA . ASP A 1 196 ? 2.093 2.824 27.832 1.00 85.50 196 ASP A CA 1
ATOM 1571 C C . ASP A 1 196 ? 3.065 3.313 26.754 1.00 85.50 196 ASP A C 1
ATOM 1573 O O . ASP A 1 196 ? 2.656 4.027 25.839 1.00 85.50 196 ASP A O 1
ATOM 1577 N N . ALA A 1 197 ? 4.318 2.847 26.801 1.00 89.00 197 ALA A N 1
ATOM 1578 C CA . ALA A 1 197 ? 5.307 3.131 25.765 1.00 89.00 197 ALA A CA 1
ATOM 1579 C C . ALA A 1 197 ? 5.199 2.207 24.534 1.00 89.00 197 ALA A C 1
ATOM 1581 O O . ALA A 1 197 ? 5.355 2.693 23.418 1.00 89.00 197 ALA A O 1
ATOM 1582 N N . ASN A 1 198 ? 4.916 0.907 24.715 1.00 90.81 198 ASN A N 1
ATOM 1583 C CA . ASN A 1 198 ? 4.934 -0.114 23.650 1.00 90.81 198 ASN A CA 1
ATOM 1584 C C . ASN A 1 198 ? 3.663 -1.003 23.655 1.00 90.81 198 ASN A C 1
ATOM 1586 O O . ASN A 1 198 ? 3.737 -2.230 23.828 1.00 90.81 198 ASN A O 1
ATOM 1590 N N . PRO A 1 199 ? 2.459 -0.425 23.483 1.00 91.62 199 PRO A N 1
ATOM 1591 C CA . PRO A 1 199 ? 1.189 -1.154 23.522 1.00 91.62 199 PRO A CA 1
ATOM 1592 C C . PRO A 1 199 ? 1.083 -2.266 22.466 1.00 91.62 199 PRO A C 1
ATOM 1594 O O . PRO A 1 199 ? 0.377 -3.254 22.683 1.00 91.62 199 PRO A O 1
ATOM 1597 N N . GLU A 1 200 ? 1.784 -2.151 21.338 1.00 90.56 200 GLU A N 1
ATOM 1598 C CA . GLU A 1 200 ? 1.801 -3.129 20.244 1.00 90.56 200 GLU A CA 1
ATOM 1599 C C . GLU A 1 200 ? 2.407 -4.483 20.623 1.00 90.56 200 GLU A C 1
ATOM 1601 O O . GLU A 1 200 ? 2.154 -5.486 19.947 1.00 90.56 200 GLU A O 1
ATOM 1606 N N . LEU A 1 201 ? 3.171 -4.529 21.715 1.00 92.25 201 LEU A N 1
ATOM 1607 C CA . LEU A 1 201 ? 3.730 -5.762 22.262 1.00 92.25 201 LEU A CA 1
ATOM 1608 C C . LEU A 1 201 ? 2.717 -6.560 23.082 1.00 92.25 201 LEU A C 1
ATOM 1610 O O . LEU A 1 201 ? 3.021 -7.664 23.536 1.00 92.25 201 LEU A O 1
ATOM 1614 N N . PHE A 1 202 ? 1.503 -6.040 23.244 1.00 91.25 202 PHE A N 1
ATOM 1615 C CA . PHE A 1 202 ? 0.416 -6.710 23.935 1.00 91.25 202 PHE A CA 1
ATOM 1616 C C . PHE A 1 202 ? -0.676 -7.111 22.948 1.00 91.25 202 PHE A C 1
ATOM 1618 O O . PHE A 1 202 ? -0.971 -6.429 21.965 1.00 91.25 202 PHE A O 1
ATOM 1625 N N . ALA A 1 203 ? -1.290 -8.256 23.210 1.00 89.31 203 ALA A N 1
ATOM 1626 C CA . ALA A 1 203 ? -2.459 -8.718 22.484 1.00 89.31 203 ALA A CA 1
ATOM 1627 C C . ALA A 1 203 ? -3.612 -8.960 23.458 1.00 89.31 203 ALA A C 1
ATOM 1629 O O . ALA A 1 203 ? -3.399 -9.261 24.634 1.00 89.31 203 ALA A O 1
ATOM 1630 N N . TYR A 1 204 ? -4.828 -8.779 22.947 1.00 89.31 204 TYR A N 1
ATOM 1631 C CA . TYR A 1 204 ? -6.072 -8.854 23.699 1.00 89.31 204 TYR A CA 1
ATOM 1632 C C . TYR A 1 204 ? -7.022 -9.826 23.001 1.00 89.31 204 TYR A C 1
ATOM 1634 O O . TYR A 1 204 ? -7.104 -9.837 21.773 1.00 89.31 204 TYR A O 1
ATOM 1642 N N . PHE A 1 205 ? -7.745 -10.621 23.782 1.00 87.88 205 PHE A N 1
ATOM 1643 C CA . PHE A 1 205 ? -8.775 -11.540 23.300 1.00 87.88 205 PHE A CA 1
ATOM 1644 C C . PHE A 1 205 ? -9.920 -11.593 24.308 1.00 87.88 205 PHE A C 1
ATOM 1646 O O . PHE A 1 205 ? -9.673 -11.656 25.510 1.00 87.88 205 PHE A O 1
ATOM 1653 N N . VAL A 1 206 ? -11.164 -11.582 23.838 1.00 85.25 206 VAL A N 1
ATOM 1654 C CA . VAL A 1 206 ? -12.346 -11.718 24.699 1.00 85.25 206 VAL A CA 1
ATOM 1655 C C . VAL A 1 206 ? -12.996 -13.069 24.428 1.00 85.25 206 VAL A C 1
ATOM 1657 O O . VAL A 1 206 ? -13.212 -13.427 23.272 1.00 85.25 206 VAL A O 1
ATOM 1660 N N . ALA A 1 207 ? -13.306 -13.823 25.485 1.00 79.31 207 ALA A N 1
ATOM 1661 C CA . ALA A 1 207 ? -13.957 -15.125 25.355 1.00 79.31 207 ALA A CA 1
ATOM 1662 C C . ALA A 1 207 ? -15.243 -15.034 24.510 1.00 79.31 207 ALA A C 1
ATOM 1664 O O . ALA A 1 207 ? -16.068 -14.147 24.718 1.00 79.31 207 ALA A O 1
ATOM 1665 N N . GLY A 1 208 ? -15.405 -15.953 23.552 1.00 68.75 208 GLY A N 1
ATOM 1666 C CA . GLY A 1 208 ? -16.586 -16.006 22.682 1.00 68.75 208 GLY A CA 1
ATOM 1667 C C . GLY A 1 208 ? -16.626 -14.961 21.561 1.00 68.75 208 GLY A C 1
ATOM 1668 O O . GLY A 1 208 ? -17.597 -14.942 20.808 1.00 68.75 208 GLY A O 1
ATOM 1669 N N . HIS A 1 209 ? -15.590 -14.129 21.402 1.00 63.69 209 HIS A N 1
ATOM 1670 C CA . HIS A 1 209 ? -15.511 -13.147 20.324 1.00 63.69 209 HIS A CA 1
ATOM 1671 C C . HIS A 1 209 ? -14.230 -13.328 19.500 1.00 63.69 209 HIS A C 1
ATOM 1673 O O . HIS A 1 209 ? -13.117 -13.315 20.024 1.00 63.69 209 HIS A O 1
ATOM 1679 N N . LEU A 1 210 ? -14.381 -13.506 18.185 1.00 52.69 210 LEU A N 1
ATOM 1680 C CA . LEU A 1 210 ? -13.257 -13.493 17.252 1.00 52.69 210 LEU A CA 1
ATOM 1681 C C . LEU A 1 210 ? -12.757 -12.054 17.127 1.00 52.69 210 LEU A C 1
ATOM 1683 O O . LEU A 1 210 ? -13.436 -11.211 16.546 1.00 52.69 210 LEU A O 1
ATOM 1687 N N . ALA A 1 211 ? -11.562 -11.780 17.652 1.00 51.88 211 ALA A N 1
ATOM 1688 C CA . ALA A 1 211 ? -10.872 -10.530 17.373 1.00 51.88 211 ALA A CA 1
ATOM 1689 C C . ALA A 1 211 ? -10.693 -10.405 15.849 1.00 51.88 211 ALA A C 1
ATOM 1691 O O . ALA A 1 211 ? -9.986 -11.205 15.233 1.00 51.88 211 ALA A O 1
ATOM 1692 N N . LYS A 1 212 ? -11.372 -9.433 15.229 1.00 48.88 212 LYS A N 1
ATOM 1693 C CA . LYS A 1 212 ? -11.164 -9.089 13.817 1.00 48.88 212 LYS A CA 1
ATOM 1694 C C . LYS A 1 212 ? -9.786 -8.413 13.722 1.00 48.88 212 LYS A C 1
ATOM 1696 O O . LYS A 1 212 ? -9.631 -7.272 14.149 1.00 48.88 212 LYS A O 1
ATOM 1701 N N . TYR A 1 213 ? -8.774 -9.161 13.278 1.00 40.03 213 TYR A N 1
ATOM 1702 C CA . TYR A 1 213 ? -7.389 -8.692 13.124 1.00 40.03 213 TYR A CA 1
ATOM 1703 C C . TYR A 1 213 ? -7.199 -7.776 11.916 1.00 40.03 213 TYR A C 1
ATOM 1705 O O . TYR A 1 213 ? -7.771 -8.077 10.848 1.00 40.03 213 TYR A O 1
#

InterPro domains:
  IPR010285 DNA helicase Pif1-like, DEAD-box helicase domain [PF05970] (9-82)

Organism: Phytophthora nicotianae (NCBI:txid4792)

pLDDT: mean 84.54, std 8.78, range [40.03, 97.12]

Sequence (213 aa):
MLCSAYLLLLDTRLRAIYRNNLPFGGRSVILCGDFLQLKVTSGIALCKMFYMDTRSSAQLSARALFRKFQTYFLTQQHRAASCPIQQANLESCRVLPAARPSGDSWSALEKQTFRPVTQQVVKSVTTELDIDTVKQDPGWLDDMTILVTSNFDKAVLTGCTARLYAKRHRQLLFRWKRELKQDVSPELERMVYDKDANPELFAYFVAGHLAKY

Radius of gyration: 24.18 Å; chains: 1; bounding box: 50×47×57 Å

Secondary structure (DSSP, 8-state):
--BHHHHHHHHHHHHHHS-TTSGGGG--------TTSPPPSSS-BGGGGGTS----HHHHHHHHHHTTS---------TTTT-HHHHHHHHHHHPPPSS--SSSS--HHHHHH--SS-HHHHHHH-----HHHHHH-THHHHTPPPP-SSHHHHHHHHHHHHHHHHHHHTPPEEEEEPPPSS---HHHHHHH--TTT-GGGEEEEETT-----